Protein AF-A0AAW1IAZ2-F1 (afdb_monomer)

Mean predicted aligned error: 23.76 Å

Solvent-accessible surface area (backbone atoms only — not comparable to full-atom values): 19109 Å² total; per-residue (Å²): 141,80,85,80,77,78,80,77,78,81,79,85,79,78,71,88,50,68,68,62,38,54,52,46,32,65,72,67,74,43,96,70,82,61,86,85,40,66,72,55,48,52,55,50,51,52,50,53,52,50,52,50,50,50,53,49,53,50,54,50,51,52,51,51,51,54,49,52,51,51,50,53,51,35,40,75,73,62,79,38,62,73,90,74,49,62,76,89,48,58,85,36,69,71,43,51,50,49,55,51,50,50,51,55,49,49,55,49,48,53,53,47,54,73,73,46,78,50,85,90,72,56,59,80,82,50,61,79,34,67,70,47,50,49,50,54,52,51,52,49,54,51,50,58,50,55,71,67,56,77,74,74,81,76,81,75,61,80,80,81,63,82,63,89,68,77,78,74,95,76,77,79,75,77,69,100,78,77,80,68,81,62,93,86,61,77,92,64,78,62,70,70,65,76,74,51,75,51,74,68,58,35,38,73,70,64,79,43,74,52,73,72,56,47,58,66,67,54,82,71,58,68,71,62,54,53,50,73,67,51,89,48,72,68,60,34,52,54,51,50,50,51,60,50,50,58,52,53,61,53,51,56,58,49,54,58,53,52,54,58,55,52,63,63,65,75,73,69,87,91,81,85,87,89,87,90,84,88,86,86,89,82,85,85,86,83,85,84,79,88,82,85,89,130

Radius of gyration: 44.75 Å; Cα contacts (8 Å, |Δi|>4): 58; chains: 1; bounding box: 123×103×111 Å

Foldseek 3Di:
DDPPPPPDDQPFDDDPDPVVQVVLCVLLVHSGQDPVDPVSVVSSVVSVVVVVVVVVVVVVVVVVVVVLVVLVVCVVVVVDPCVPRDPVCCPPPVNVVVVVVVVVVVVVVVVVPVVPPDPVNDDPVCCPPPVNVVVVVVVVVVVVVVVPPPDDPPPDDPVVPPPPDPDDPPPPDDDDPDPDDDPPDDPDDPVVCVVDDDPVNCVVVVVDPDPVRVVVVPPDDVLVVVLVVDPDPVVNVVSVCVVVVVVVVVVVVVVVVVVVVVVVVVPDDDDDDDDDDDDDDDDDDDDDDDDDDD

Sequence (294 aa):
MSHNEIIYGHVNRKFSHPHVRSRLEKLMGSNVVSLTDRGYMQRLQERILEDYAQNMCKRIATRQAEEMERVKNLVLIGKIPLEHAPPEMANHPVMLIEMYCNKLIDERRAKVYKYCIVLEHAPPEMANHPVMLIEMYCNKLIDERRAKIKLQKIHIPNYLYWDDTPDPPSGLCIEKGHAFRKNDQSLCTSPERLLIPTEEEEIENRYMFSSEEFENMKYEDPLIKDLKECETVEEMYALADEIIGVLKTITERKEEFTEMQLLESLNQPRESCPPEVPPEPSGRRMSVRPIPTL

Secondary structure (DSSP, 8-state):
------------PPPSSHHHHHHHHHHHSSS---TT-HHHHHHHHHHHHHHHHHHHHHHHHHHHHHHHHHHHHHHHHTSS-GGG--GGGTTSHHHHHHHHHHHHHHHHHHHHHHHS--GGGS-GGGGGSHHHHHHHHHHHHHHHHHHH---------GGGG----PPPSS-----TT--PPPTTS-SS--HHHHS---HHHHHHTTSS--HHHHHHHS---HHHHHHHH--SHHHHHHHHHHHHHHHHHHHHHHHHHHHHHHHHHTS-----PPPPPPPPPP--PPPPPPPPP-

Structure (mmCIF, N/CA/C/O backbone):
data_AF-A0AAW1IAZ2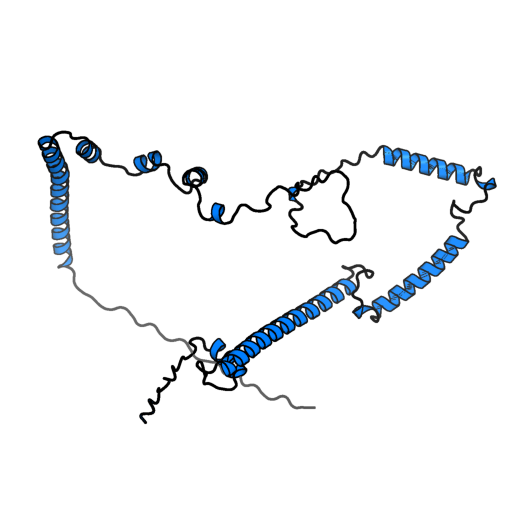-F1
#
_entry.id   AF-A0AAW1IAZ2-F1
#
loop_
_atom_site.group_PDB
_atom_site.id
_atom_site.type_symbol
_atom_site.label_atom_id
_atom_site.label_alt_id
_atom_site.label_comp_id
_atom_site.label_asym_id
_atom_site.label_entity_id
_atom_site.label_seq_id
_atom_site.pdbx_PDB_ins_code
_atom_site.Cartn_x
_atom_site.Cartn_y
_atom_site.Cartn_z
_atom_site.occupancy
_atom_site.B_iso_or_equiv
_atom_site.auth_seq_id
_atom_site.auth_comp_id
_atom_site.auth_asym_id
_atom_site.auth_atom_id
_atom_site.pdbx_PDB_model_num
ATOM 1 N N . MET A 1 1 ? -14.353 -2.527 70.597 1.00 36.06 1 MET A N 1
ATOM 2 C CA . MET A 1 1 ? -14.135 -3.285 69.349 1.00 36.06 1 MET A CA 1
ATOM 3 C C . MET A 1 1 ? -15.439 -3.273 68.569 1.00 36.06 1 MET A C 1
ATOM 5 O O . MET A 1 1 ? -16.297 -4.100 68.827 1.00 36.06 1 MET A O 1
ATOM 9 N N . SER A 1 2 ? -15.633 -2.286 67.698 1.00 32.72 2 SER A N 1
ATOM 10 C CA . SER A 1 2 ? -16.760 -2.254 66.760 1.00 32.72 2 SER A CA 1
ATOM 11 C C . SER A 1 2 ? -16.167 -2.195 65.360 1.00 32.72 2 SER A C 1
ATOM 13 O O . SER A 1 2 ? -15.728 -1.140 64.902 1.00 32.72 2 SER A O 1
ATOM 15 N N . HIS A 1 3 ? -16.058 -3.358 64.722 1.00 34.84 3 HIS A N 1
ATOM 16 C CA . HIS A 1 3 ? -15.712 -3.431 63.313 1.00 34.84 3 HIS A CA 1
ATOM 17 C C . HIS A 1 3 ? -16.916 -2.932 62.516 1.00 34.84 3 HIS A C 1
ATOM 19 O O . HIS A 1 3 ? -17.922 -3.621 62.396 1.00 34.84 3 HIS A O 1
ATOM 25 N N . ASN A 1 4 ? -16.814 -1.698 62.022 1.00 37.94 4 ASN A N 1
ATOM 26 C CA . ASN A 1 4 ? -17.689 -1.193 60.974 1.00 37.94 4 ASN A CA 1
ATOM 27 C C . ASN A 1 4 ? -17.329 -1.931 59.683 1.00 37.94 4 ASN A C 1
ATOM 29 O O . ASN A 1 4 ? -16.362 -1.581 59.006 1.00 37.94 4 ASN A O 1
ATOM 33 N N . GLU A 1 5 ? -18.093 -2.970 59.360 1.00 39.50 5 GLU A N 1
ATOM 34 C CA . GLU A 1 5 ? -18.099 -3.562 58.028 1.00 39.50 5 GLU A CA 1
ATOM 35 C C . GLU A 1 5 ? -18.719 -2.554 57.056 1.00 39.50 5 GLU A C 1
ATOM 37 O O . GLU A 1 5 ? -19.931 -2.348 57.003 1.00 39.50 5 GLU A O 1
ATOM 42 N N . ILE A 1 6 ? -17.858 -1.879 56.297 1.00 42.25 6 ILE A N 1
ATOM 43 C CA . ILE A 1 6 ? -18.270 -1.070 55.154 1.00 42.25 6 ILE A CA 1
ATOM 44 C C . ILE A 1 6 ? -18.709 -2.052 54.066 1.00 42.25 6 ILE A C 1
ATOM 46 O O . ILE A 1 6 ? -17.885 -2.666 53.387 1.00 42.25 6 ILE A O 1
ATOM 50 N N . ILE A 1 7 ? -20.022 -2.218 53.914 1.00 46.25 7 ILE A N 1
ATOM 51 C CA . ILE A 1 7 ? -20.623 -2.960 52.805 1.00 46.25 7 ILE A CA 1
ATOM 52 C C . ILE A 1 7 ? -20.370 -2.157 51.523 1.00 46.25 7 ILE A C 1
ATOM 54 O O . ILE A 1 7 ? -21.092 -1.214 51.198 1.00 46.25 7 ILE A O 1
ATOM 58 N N . TYR A 1 8 ? -19.312 -2.510 50.793 1.00 47.12 8 TYR A N 1
ATOM 59 C CA . TYR A 1 8 ? -19.040 -1.958 49.469 1.00 47.12 8 TYR A CA 1
ATOM 60 C C . TYR A 1 8 ? -20.093 -2.469 48.480 1.00 47.12 8 TYR A C 1
ATOM 62 O O . TYR A 1 8 ? -20.053 -3.614 48.024 1.00 47.12 8 TYR A O 1
ATOM 70 N N . GLY A 1 9 ? -21.052 -1.602 48.154 1.00 46.25 9 GLY A N 1
ATOM 71 C CA . GLY A 1 9 ? -22.082 -1.860 47.155 1.00 46.25 9 GLY A CA 1
ATOM 72 C C . GLY A 1 9 ? -21.477 -2.205 45.793 1.00 46.25 9 GLY A C 1
ATOM 73 O O . GLY A 1 9 ? -20.794 -1.392 45.170 1.00 46.25 9 GLY A O 1
ATOM 74 N N . HIS A 1 10 ? -21.756 -3.413 45.306 1.00 51.06 10 HIS A N 1
ATOM 75 C CA . HIS A 1 10 ? -21.499 -3.801 43.922 1.00 51.06 10 HIS A CA 1
ATOM 76 C C . HIS A 1 10 ? -22.492 -3.073 43.004 1.00 51.06 10 HIS A C 1
ATOM 78 O O . HIS A 1 10 ? -23.642 -3.488 42.853 1.00 51.06 10 HIS A O 1
ATOM 84 N N . VAL A 1 11 ? -22.065 -1.974 42.379 1.00 55.50 11 VAL A N 1
ATOM 85 C CA . VAL A 1 11 ? -22.871 -1.283 41.361 1.00 55.50 11 VAL A CA 1
ATOM 86 C C . VAL A 1 11 ? -22.830 -2.099 40.069 1.00 55.50 11 VAL A C 1
ATOM 88 O O . VAL A 1 11 ? -21.852 -2.073 39.323 1.00 55.50 11 VAL A O 1
ATOM 91 N N . ASN A 1 12 ? -23.905 -2.838 39.804 1.00 51.12 12 ASN A N 1
ATOM 92 C CA . ASN A 1 12 ? -24.054 -3.691 38.628 1.00 51.12 12 ASN A CA 1
ATOM 93 C C . ASN A 1 12 ? -24.347 -2.836 37.376 1.00 51.12 12 ASN A C 1
ATOM 95 O O . ASN A 1 12 ? -25.503 -2.594 37.028 1.00 51.12 12 ASN A O 1
ATOM 99 N N . ARG A 1 13 ? -23.302 -2.314 36.719 1.00 60.44 13 ARG A N 1
ATOM 100 C CA . ARG A 1 13 ? -23.436 -1.561 35.459 1.00 60.44 13 ARG A CA 1
ATOM 101 C C . ARG A 1 13 ? -23.472 -2.528 34.274 1.00 60.44 13 ARG A C 1
ATOM 103 O O . ARG A 1 13 ? -22.504 -3.239 34.022 1.00 60.44 13 ARG A O 1
ATOM 110 N N . LYS A 1 14 ? -24.579 -2.538 33.527 1.00 62.59 14 LYS A N 1
ATOM 111 C CA . LYS A 1 14 ? -24.732 -3.316 32.285 1.00 62.59 14 LYS A CA 1
ATOM 112 C C . LYS A 1 14 ? -24.350 -2.447 31.080 1.00 62.59 14 LYS A C 1
ATOM 114 O O . LYS A 1 14 ? -24.805 -1.311 30.980 1.00 62.59 14 LYS A O 1
ATOM 119 N N . PHE A 1 15 ? -23.541 -2.971 30.158 1.00 65.81 15 PHE A N 1
ATOM 120 C CA . PHE A 1 15 ? -23.241 -2.291 28.891 1.00 65.81 15 PHE A CA 1
ATOM 121 C C . PHE A 1 15 ? -24.483 -2.265 27.988 1.00 65.81 15 PHE A C 1
ATOM 123 O O . PHE A 1 15 ? -25.116 -3.301 27.790 1.00 65.81 15 PHE A O 1
ATOM 130 N N . SER A 1 16 ? -24.811 -1.090 27.439 1.00 75.38 16 SER A N 1
ATOM 131 C CA . SER A 1 16 ? -26.013 -0.876 26.614 1.00 75.38 16 SER A CA 1
ATOM 132 C C . SER A 1 16 ? -25.895 -1.494 25.211 1.00 75.38 16 SER A C 1
ATOM 134 O O . SER A 1 16 ? -26.847 -2.077 24.701 1.00 75.38 16 SER A O 1
ATOM 136 N N . HIS A 1 17 ? -24.707 -1.442 24.594 1.00 80.31 17 HIS A N 1
ATOM 137 C CA . HIS A 1 17 ? -24.513 -1.910 23.219 1.00 80.31 17 HIS A CA 1
ATOM 138 C C . HIS A 1 17 ? -24.089 -3.399 23.164 1.00 80.31 17 HIS A C 1
ATOM 140 O O . HIS A 1 17 ? -23.037 -3.746 23.712 1.00 80.31 17 HIS A O 1
ATOM 146 N N . PRO A 1 18 ? -24.816 -4.282 22.438 1.00 83.31 18 PRO A N 1
ATOM 147 C CA . PRO A 1 18 ? -24.535 -5.727 22.405 1.00 83.31 18 PRO A CA 1
ATOM 148 C C . PRO A 1 18 ? -23.136 -6.106 21.897 1.00 83.31 18 PRO A C 1
ATOM 150 O O . PRO A 1 18 ? -22.488 -6.988 22.454 1.00 83.31 18 PRO A O 1
ATOM 153 N N . HIS A 1 19 ? -22.643 -5.418 20.863 1.00 84.56 19 HIS A N 1
ATOM 154 C CA . HIS A 1 19 ? -21.308 -5.647 20.302 1.00 84.56 19 HIS A CA 1
ATOM 155 C C . HIS A 1 19 ? -20.189 -5.301 21.288 1.00 84.56 19 HIS A C 1
ATOM 157 O O . HIS A 1 19 ? -19.249 -6.074 21.461 1.00 84.56 19 HIS A O 1
ATOM 163 N N . VAL A 1 20 ? -20.321 -4.166 21.977 1.00 83.75 20 VAL A N 1
ATOM 164 C CA . VAL A 1 20 ? -19.363 -3.733 23.004 1.00 83.75 20 VAL A CA 1
ATOM 165 C C . VAL A 1 20 ? -19.369 -4.713 24.171 1.00 83.75 20 VAL A C 1
ATOM 167 O O . VAL A 1 20 ? -18.310 -5.116 24.644 1.00 83.75 20 VAL A O 1
ATOM 170 N N . ARG A 1 21 ? -20.559 -5.161 24.583 1.00 85.19 21 ARG A N 1
ATOM 171 C CA . ARG A 1 21 ? -20.722 -6.160 25.635 1.00 85.19 21 ARG A CA 1
ATOM 172 C C . ARG A 1 21 ? -20.036 -7.481 25.281 1.00 85.19 21 ARG A C 1
ATOM 174 O O . ARG A 1 21 ? -19.211 -7.936 26.057 1.00 85.19 21 ARG A O 1
ATOM 181 N N . SER A 1 22 ? -20.313 -8.051 24.108 1.00 86.06 22 SER A N 1
ATOM 182 C CA . SER A 1 22 ? -19.697 -9.312 23.670 1.00 86.06 22 SER A CA 1
ATOM 183 C C . SER A 1 22 ? -18.172 -9.200 23.538 1.00 86.06 22 SER A C 1
ATOM 185 O O . SER A 1 22 ? -17.444 -10.103 23.955 1.00 86.06 22 SER A O 1
ATOM 187 N N . ARG A 1 23 ? -17.667 -8.069 23.019 1.00 86.31 23 ARG A N 1
ATOM 188 C CA . ARG A 1 23 ? -16.223 -7.795 22.939 1.00 86.31 23 ARG A CA 1
ATOM 189 C C . ARG A 1 23 ? -15.593 -7.755 24.330 1.00 86.31 23 ARG A C 1
ATOM 191 O O . ARG A 1 23 ? -14.573 -8.399 24.551 1.00 86.31 23 ARG A O 1
ATOM 198 N N . LEU A 1 24 ? -16.200 -7.030 25.267 1.00 86.12 24 LEU A N 1
ATOM 199 C CA . LEU A 1 24 ? -15.695 -6.917 26.632 1.00 86.12 24 LEU A CA 1
ATOM 200 C C . LEU A 1 24 ? -15.796 -8.238 27.391 1.00 86.12 24 LEU A C 1
ATOM 202 O O . LEU A 1 24 ? -14.832 -8.607 28.046 1.00 86.12 24 LEU A O 1
ATOM 206 N N . GLU A 1 25 ? -16.897 -8.982 27.273 1.00 87.81 25 GLU A N 1
ATOM 207 C CA . GLU A 1 25 ? -17.037 -10.320 27.867 1.00 87.81 25 GLU A CA 1
ATOM 208 C C . GLU A 1 25 ? -15.927 -11.257 27.364 1.00 87.81 25 GLU A C 1
ATOM 210 O O . GLU A 1 25 ? -15.314 -11.968 28.159 1.00 87.81 25 GLU A O 1
ATOM 215 N N . LYS A 1 26 ? -15.574 -11.183 26.072 1.00 88.88 26 LYS A N 1
ATOM 216 C CA . LYS A 1 26 ? -14.441 -11.924 25.498 1.00 88.88 26 LYS A CA 1
ATOM 217 C C . LYS A 1 26 ? -13.089 -11.486 26.073 1.00 88.88 26 LYS A C 1
ATOM 219 O O . LYS A 1 26 ? -12.249 -12.338 26.344 1.00 88.88 26 LYS A O 1
ATOM 224 N N . LEU A 1 27 ? -12.869 -10.182 26.252 1.00 86.69 27 LEU A N 1
ATOM 225 C CA . LEU A 1 27 ? -11.616 -9.645 26.800 1.00 86.69 27 LEU A CA 1
ATOM 226 C C . LEU A 1 27 ? -11.465 -9.923 28.296 1.00 86.69 27 LEU A C 1
ATOM 228 O O . LEU A 1 27 ? -10.358 -10.181 28.760 1.00 86.69 27 LEU A O 1
ATOM 232 N N . MET A 1 28 ? -12.567 -9.882 29.044 1.00 85.25 28 MET A N 1
ATOM 233 C CA . MET A 1 28 ? -12.612 -10.078 30.493 1.00 85.25 28 MET A CA 1
ATOM 234 C C . MET A 1 28 ? -12.624 -11.559 30.876 1.00 85.25 28 MET A C 1
ATOM 236 O O . MET A 1 28 ? -12.019 -11.906 31.890 1.00 85.25 28 MET A O 1
ATOM 240 N N . GLY A 1 29 ? -13.270 -12.411 30.071 1.00 83.31 29 GLY A N 1
ATOM 241 C CA . GLY A 1 29 ? -13.528 -13.826 30.363 1.00 83.31 29 GLY A CA 1
ATOM 242 C C . GLY A 1 29 ? -14.704 -14.056 31.321 1.00 83.31 29 GLY A C 1
ATOM 243 O O . GLY A 1 29 ? -14.990 -15.193 31.687 1.00 83.31 29 GLY A O 1
ATOM 244 N N . SER A 1 30 ? -15.382 -12.987 31.743 1.00 82.81 30 SER A N 1
ATOM 245 C CA . SER A 1 30 ? -16.499 -13.005 32.686 1.00 82.81 30 SER A CA 1
ATOM 246 C C . SER A 1 30 ? -17.554 -11.965 32.304 1.00 82.81 30 SER A C 1
ATOM 248 O O . SER A 1 30 ? -17.262 -10.959 31.659 1.00 82.81 30 SER A O 1
ATOM 250 N N . ASN A 1 31 ? -18.785 -12.180 32.774 1.00 82.12 31 ASN A N 1
ATOM 251 C CA . ASN A 1 31 ? -19.906 -11.248 32.586 1.00 82.12 31 ASN A CA 1
ATOM 252 C C . ASN A 1 31 ? -20.017 -10.211 33.722 1.00 82.12 31 ASN A C 1
ATOM 254 O O . ASN A 1 31 ? -20.993 -9.465 33.787 1.00 82.12 31 ASN A O 1
ATOM 258 N N . VAL A 1 32 ? -19.048 -10.194 34.645 1.00 78.19 32 VAL A N 1
ATOM 259 C CA . VAL A 1 32 ? -19.028 -9.348 35.847 1.00 78.19 32 VAL A CA 1
ATOM 260 C C . VAL A 1 32 ? -17.714 -8.576 35.894 1.00 78.19 32 VAL A C 1
ATOM 262 O O . VAL A 1 32 ? -16.648 -9.162 35.693 1.00 78.19 32 VAL A O 1
ATOM 265 N N . VAL A 1 33 ? -17.812 -7.273 36.167 1.00 79.50 33 VAL A N 1
ATOM 266 C CA . VAL A 1 33 ? -16.695 -6.318 36.187 1.00 79.50 33 VAL A CA 1
ATOM 267 C C . VAL A 1 33 ? -16.484 -5.805 37.609 1.00 79.50 33 VAL A C 1
ATOM 269 O O . VAL A 1 33 ? -17.382 -5.188 38.184 1.00 79.50 33 VAL A O 1
ATOM 272 N N . SER A 1 34 ? -15.290 -6.015 38.161 1.00 81.31 34 SER A N 1
ATOM 273 C CA . SER A 1 34 ? -14.917 -5.528 39.494 1.00 81.31 34 SER A CA 1
ATOM 274 C C . SER A 1 34 ? -14.362 -4.105 39.414 1.00 81.31 34 SER A C 1
ATOM 276 O O . SER A 1 34 ? -13.153 -3.901 39.377 1.00 81.31 34 SER A O 1
ATOM 278 N N . LEU A 1 35 ? -15.246 -3.103 39.385 1.00 81.56 35 LEU A N 1
ATOM 279 C CA . LEU A 1 35 ? -14.862 -1.685 39.255 1.00 81.56 35 LEU A CA 1
ATOM 280 C C . LEU A 1 35 ? -14.061 -1.141 40.451 1.00 81.56 35 LEU A C 1
ATOM 282 O O . LEU A 1 35 ? -13.354 -0.147 40.317 1.00 81.56 35 LEU A O 1
ATOM 286 N N . THR A 1 36 ? -14.193 -1.767 41.619 1.00 84.62 36 THR A N 1
ATOM 287 C CA . THR A 1 36 ? -13.528 -1.354 42.862 1.00 84.62 36 THR A CA 1
ATOM 288 C C . THR A 1 36 ? -12.106 -1.898 42.992 1.00 84.62 36 THR A C 1
ATOM 290 O O . THR A 1 36 ? -11.316 -1.350 43.758 1.00 84.62 36 THR A O 1
ATOM 293 N N . ASP A 1 37 ? -11.755 -2.947 42.243 1.00 88.38 37 ASP A N 1
ATOM 294 C CA . ASP A 1 37 ? -10.411 -3.518 42.253 1.00 88.38 37 ASP A CA 1
ATOM 295 C C . ASP A 1 37 ? -9.525 -2.812 41.217 1.00 88.38 37 ASP A C 1
ATOM 297 O O . ASP A 1 37 ? -9.638 -3.015 40.004 1.00 88.38 37 ASP A O 1
ATOM 301 N N . ARG A 1 38 ? -8.589 -1.998 41.713 1.00 89.50 38 ARG A N 1
ATOM 302 C CA . ARG A 1 38 ? -7.606 -1.285 40.888 1.00 89.50 38 ARG A CA 1
ATOM 303 C C . ARG A 1 38 ? -6.765 -2.238 40.033 1.00 89.50 38 ARG A C 1
ATOM 305 O O . ARG A 1 38 ? -6.496 -1.922 38.875 1.00 89.50 38 ARG A O 1
ATOM 312 N N . GLY A 1 39 ? -6.358 -3.386 40.575 1.00 91.31 39 GLY A N 1
ATOM 313 C CA . GLY A 1 39 ? -5.509 -4.346 39.869 1.00 91.31 39 GLY A CA 1
ATOM 314 C C . GLY A 1 39 ? -6.261 -5.093 38.767 1.00 91.31 39 GLY A C 1
ATOM 315 O O . GLY A 1 39 ? -5.683 -5.430 37.733 1.00 91.31 39 GLY A O 1
ATOM 316 N N . TYR A 1 40 ? -7.557 -5.340 38.956 1.00 89.50 40 TYR A N 1
ATOM 317 C CA . TYR A 1 40 ? -8.430 -5.839 37.894 1.00 89.50 40 TYR A CA 1
ATOM 318 C C . TYR A 1 40 ? -8.613 -4.794 36.785 1.00 89.50 40 TYR A C 1
ATOM 320 O O . TYR A 1 40 ? -8.428 -5.113 35.610 1.00 89.50 40 TYR A O 1
ATOM 328 N N . MET A 1 41 ? -8.915 -3.543 37.148 1.00 90.06 41 MET A N 1
ATOM 329 C CA . MET A 1 41 ? -9.164 -2.472 36.178 1.00 90.06 41 MET A CA 1
ATOM 330 C C . MET A 1 41 ? -7.936 -2.149 35.318 1.00 90.06 41 MET A C 1
ATOM 332 O O . MET A 1 41 ? -8.082 -1.981 34.110 1.00 90.06 41 MET A O 1
ATOM 336 N N . GLN A 1 42 ? -6.730 -2.142 35.898 1.00 91.62 42 GLN A N 1
ATOM 337 C CA . GLN A 1 42 ? -5.483 -1.946 35.145 1.00 91.62 42 GLN A CA 1
ATOM 338 C C . GLN A 1 42 ? -5.238 -3.072 34.129 1.00 91.62 42 GLN A C 1
ATOM 340 O O . GLN A 1 42 ? -5.031 -2.803 32.950 1.00 91.62 42 GLN A O 1
ATOM 345 N N . ARG A 1 43 ? -5.371 -4.339 34.542 1.00 91.44 43 ARG A N 1
ATOM 346 C CA . ARG A 1 43 ? -5.219 -5.493 33.635 1.00 91.44 43 ARG A CA 1
ATOM 347 C C . ARG A 1 43 ? -6.289 -5.540 32.545 1.00 91.44 43 ARG A C 1
ATOM 349 O O . ARG A 1 43 ? -6.050 -6.028 31.442 1.00 91.44 43 ARG A O 1
ATOM 356 N N . LEU A 1 44 ? -7.507 -5.094 32.847 1.00 91.06 44 LEU A N 1
ATOM 357 C CA . LEU A 1 44 ? -8.562 -4.968 31.845 1.00 91.06 44 LEU A CA 1
ATOM 358 C C . LEU A 1 44 ? -8.230 -3.868 30.831 1.00 91.06 44 LEU A C 1
ATOM 360 O O . LEU A 1 44 ? -8.368 -4.092 29.631 1.00 91.06 44 LEU A O 1
ATOM 364 N N . GLN A 1 45 ? -7.754 -2.715 31.297 1.00 90.69 45 GLN A N 1
ATOM 365 C CA . GLN A 1 45 ? -7.308 -1.631 30.428 1.00 90.69 45 GLN A CA 1
ATOM 366 C C . GLN A 1 45 ? -6.183 -2.089 29.490 1.00 90.69 45 GLN A C 1
ATOM 368 O O . GLN A 1 45 ? -6.278 -1.863 28.285 1.00 90.69 45 GLN A O 1
ATOM 373 N N . GLU A 1 46 ? -5.170 -2.782 30.014 1.00 94.12 46 GLU A N 1
ATOM 374 C CA . GLU A 1 46 ? -4.076 -3.348 29.214 1.00 94.12 46 GLU A CA 1
ATOM 375 C C . GLU A 1 46 ? -4.600 -4.294 28.127 1.00 94.12 46 GLU A C 1
ATOM 377 O O . GLU A 1 46 ? -4.277 -4.112 26.956 1.00 94.12 46 GLU A O 1
ATOM 382 N N . ARG A 1 47 ? -5.495 -5.230 28.472 1.00 93.94 47 ARG A N 1
ATOM 383 C CA . ARG A 1 47 ? -6.102 -6.155 27.497 1.00 93.94 47 ARG A CA 1
ATOM 384 C C . ARG A 1 47 ? -6.904 -5.445 26.406 1.00 93.94 47 ARG A C 1
ATOM 386 O O . ARG A 1 47 ? -6.868 -5.870 25.255 1.00 93.94 47 ARG A O 1
ATOM 393 N N . ILE A 1 48 ? -7.642 -4.386 26.746 1.00 92.81 48 ILE A N 1
ATOM 394 C CA . ILE A 1 48 ? -8.405 -3.595 25.765 1.00 92.81 48 ILE A CA 1
ATOM 395 C C . ILE A 1 48 ? -7.455 -2.888 24.791 1.00 92.81 48 ILE A C 1
ATOM 397 O O . ILE A 1 48 ? -7.694 -2.902 23.583 1.00 92.81 48 ILE A O 1
ATOM 401 N N . LEU A 1 49 ? -6.378 -2.287 25.305 1.00 94.19 49 LEU A N 1
ATOM 402 C CA . LEU A 1 49 ? -5.371 -1.622 24.478 1.00 94.19 49 LEU A CA 1
ATOM 403 C C . LEU A 1 49 ? -4.629 -2.617 23.584 1.00 94.19 49 LEU A C 1
ATOM 405 O O . LEU A 1 49 ? -4.432 -2.345 22.401 1.00 94.19 49 LEU A O 1
ATOM 409 N N . GLU A 1 50 ? -4.268 -3.780 24.120 1.00 94.62 50 GLU A N 1
ATOM 410 C CA . GLU A 1 50 ? -3.596 -4.829 23.363 1.00 94.62 50 GLU A CA 1
ATOM 411 C C . GLU A 1 50 ? -4.493 -5.382 22.249 1.00 94.62 50 GLU A C 1
ATOM 413 O O . GLU A 1 50 ? -4.058 -5.471 21.104 1.00 94.62 50 GLU A O 1
ATOM 418 N N . ASP A 1 51 ? -5.766 -5.676 22.528 1.00 93.88 51 ASP A N 1
ATOM 419 C CA . ASP A 1 51 ? -6.721 -6.121 21.507 1.00 93.88 51 ASP A CA 1
ATOM 420 C C . ASP A 1 51 ? -6.913 -5.066 20.409 1.00 93.88 51 ASP A C 1
ATOM 422 O O . ASP A 1 51 ? -6.941 -5.397 19.220 1.00 93.88 51 ASP A O 1
ATOM 426 N N . TYR A 1 52 ? -6.986 -3.784 20.779 1.00 93.31 52 TYR A N 1
ATOM 427 C CA . TYR A 1 52 ? -7.035 -2.691 19.810 1.00 93.31 52 TYR A CA 1
ATOM 428 C C . TYR A 1 52 ? -5.780 -2.656 18.930 1.00 93.31 52 TYR A C 1
ATOM 430 O O . TYR A 1 52 ? -5.898 -2.630 17.701 1.00 93.31 52 TYR A O 1
ATOM 438 N N . ALA A 1 53 ? -4.592 -2.719 19.536 1.00 95.12 53 ALA A N 1
ATOM 439 C CA . ALA A 1 53 ? -3.322 -2.744 18.819 1.00 95.12 53 ALA A CA 1
ATOM 440 C C . ALA A 1 53 ? -3.231 -3.961 17.888 1.00 95.12 53 ALA A C 1
ATOM 442 O O . ALA A 1 53 ? -2.909 -3.812 16.713 1.00 95.12 53 ALA A O 1
ATOM 443 N N . GLN A 1 54 ? -3.611 -5.151 18.357 1.00 94.75 54 GLN A N 1
ATOM 444 C CA . GLN A 1 54 ? -3.634 -6.370 17.552 1.00 94.75 54 GLN A CA 1
ATOM 445 C C . GLN A 1 54 ? -4.591 -6.254 16.362 1.00 94.75 54 GLN A C 1
ATOM 447 O O . GLN A 1 54 ? -4.236 -6.643 15.250 1.00 94.75 54 GLN A O 1
ATOM 452 N N . ASN A 1 55 ? -5.799 -5.714 16.556 1.00 94.88 55 ASN A N 1
ATOM 453 C CA . ASN A 1 55 ? -6.729 -5.488 15.447 1.00 94.88 55 ASN A CA 1
ATOM 454 C C . ASN A 1 55 ? -6.171 -4.475 14.445 1.00 94.88 55 ASN A C 1
ATOM 456 O O . ASN A 1 55 ? -6.328 -4.662 13.239 1.00 94.88 55 ASN A O 1
ATOM 460 N N . MET A 1 56 ? -5.529 -3.408 14.926 1.00 96.56 56 MET A N 1
ATOM 461 C CA . MET A 1 56 ? -4.912 -2.412 14.059 1.00 96.56 56 MET A CA 1
ATOM 462 C C . MET A 1 56 ? -3.766 -3.029 13.252 1.00 96.56 56 MET A C 1
ATOM 464 O O . MET A 1 56 ? -3.769 -2.919 12.029 1.00 96.56 56 MET A O 1
ATOM 468 N N . CYS A 1 57 ? -2.856 -3.759 13.900 1.00 97.19 57 CYS A N 1
ATOM 469 C CA . CYS A 1 57 ? -1.760 -4.470 13.243 1.00 97.19 57 CYS A CA 1
ATOM 470 C C . CYS A 1 57 ? -2.273 -5.477 12.210 1.00 97.19 57 CYS A C 1
ATOM 472 O O . CYS A 1 57 ? -1.753 -5.518 11.101 1.00 97.19 57 CYS A O 1
ATOM 474 N N . LYS A 1 58 ? -3.337 -6.231 12.521 1.00 97.25 58 LYS A N 1
ATOM 475 C CA . LYS A 1 58 ? -3.984 -7.134 11.555 1.00 97.25 58 LYS A CA 1
ATOM 476 C C . LYS A 1 58 ? -4.486 -6.375 10.330 1.00 97.25 58 LYS A C 1
ATOM 478 O O . LYS A 1 58 ? -4.182 -6.771 9.216 1.00 97.25 58 LYS A O 1
ATOM 483 N N . ARG A 1 59 ? -5.200 -5.260 10.521 1.00 97.56 59 ARG A N 1
ATOM 484 C CA . ARG A 1 59 ? -5.707 -4.434 9.409 1.00 97.56 59 ARG A CA 1
ATOM 485 C C . ARG A 1 59 ? -4.583 -3.835 8.569 1.00 97.56 59 ARG A C 1
ATOM 487 O O . ARG A 1 59 ? -4.709 -3.784 7.351 1.00 97.56 59 ARG A O 1
ATOM 494 N N . ILE A 1 60 ? -3.514 -3.366 9.209 1.00 96.31 60 ILE A N 1
ATOM 495 C CA . ILE A 1 60 ? -2.333 -2.841 8.518 1.00 96.31 60 ILE A CA 1
ATOM 496 C C . ILE A 1 60 ? -1.678 -3.956 7.700 1.00 96.31 60 ILE A C 1
ATOM 498 O O . ILE A 1 60 ? -1.450 -3.756 6.514 1.00 96.31 60 ILE A O 1
ATOM 502 N N . ALA A 1 61 ? -1.464 -5.135 8.287 1.00 96.50 61 ALA A N 1
ATOM 503 C CA . ALA A 1 61 ? -0.868 -6.277 7.601 1.00 96.50 61 ALA A CA 1
ATOM 504 C C . ALA A 1 61 ? -1.713 -6.744 6.406 1.00 96.50 61 ALA A C 1
ATOM 506 O O . ALA A 1 61 ? -1.170 -6.991 5.334 1.00 96.50 61 ALA A O 1
ATOM 507 N N . THR A 1 62 ? -3.041 -6.806 6.555 1.00 96.12 62 THR A N 1
ATOM 508 C CA . THR A 1 62 ? -3.947 -7.131 5.443 1.00 96.12 62 THR A CA 1
ATOM 509 C C . THR A 1 62 ? -3.812 -6.120 4.307 1.00 96.12 62 THR A C 1
ATOM 511 O O . THR A 1 62 ? -3.613 -6.519 3.167 1.00 96.12 62 THR A O 1
ATOM 514 N N . ARG A 1 63 ? -3.828 -4.816 4.611 1.00 95.81 63 ARG A N 1
ATOM 515 C CA . ARG A 1 63 ? -3.658 -3.764 3.594 1.00 95.81 63 ARG A CA 1
ATOM 516 C C . ARG A 1 63 ? -2.287 -3.796 2.932 1.00 95.81 63 ARG A C 1
ATOM 518 O O . ARG A 1 63 ? -2.190 -3.561 1.737 1.00 95.81 63 ARG A O 1
ATOM 525 N N . GLN A 1 64 ? -1.233 -4.071 3.697 1.00 93.56 64 GLN A N 1
ATOM 526 C CA . GLN A 1 64 ? 0.113 -4.233 3.151 1.00 93.56 64 GLN A CA 1
ATOM 527 C C . GLN A 1 64 ? 0.155 -5.408 2.173 1.00 93.56 64 GLN A C 1
ATOM 529 O O . GLN A 1 64 ? 0.666 -5.248 1.074 1.00 93.56 64 GLN A O 1
ATOM 534 N N . ALA A 1 65 ? -0.434 -6.553 2.524 1.00 91.50 65 ALA A N 1
ATOM 535 C CA . ALA A 1 65 ? -0.500 -7.708 1.631 1.00 91.50 65 ALA A CA 1
ATOM 536 C C . ALA A 1 65 ? -1.294 -7.407 0.346 1.00 91.50 65 ALA A C 1
ATOM 538 O O . ALA A 1 65 ? -0.811 -7.688 -0.749 1.00 91.50 65 ALA A O 1
ATOM 539 N N . GLU A 1 66 ? -2.466 -6.776 0.469 1.00 93.81 66 GLU A N 1
ATOM 540 C CA . GLU A 1 66 ? -3.282 -6.345 -0.676 1.00 93.81 66 GLU A CA 1
ATOM 541 C C . GLU A 1 66 ? -2.514 -5.379 -1.592 1.00 93.81 66 GLU A C 1
ATOM 543 O O . GLU A 1 66 ? -2.543 -5.513 -2.816 1.00 93.81 66 GLU A O 1
ATOM 548 N N . GLU A 1 67 ? -1.786 -4.424 -1.011 1.00 92.31 67 GLU A N 1
ATOM 549 C CA . GLU A 1 67 ? -0.990 -3.459 -1.767 1.00 92.31 67 GLU A CA 1
ATOM 550 C C . GLU A 1 67 ? 0.200 -4.125 -2.469 1.00 92.31 67 GLU A C 1
ATOM 552 O O . GLU A 1 67 ? 0.470 -3.832 -3.635 1.00 92.31 67 GLU A O 1
ATOM 557 N N . MET A 1 68 ? 0.864 -5.082 -1.819 1.00 88.31 68 MET A N 1
ATOM 558 C CA . MET A 1 68 ? 1.943 -5.857 -2.438 1.00 88.31 68 MET A CA 1
ATOM 559 C C . MET A 1 68 ? 1.441 -6.700 -3.613 1.00 88.31 68 MET A C 1
ATOM 561 O O . MET A 1 68 ? 2.078 -6.732 -4.670 1.00 88.31 68 MET A O 1
ATOM 565 N N . GLU A 1 69 ? 0.271 -7.333 -3.488 1.00 89.69 69 GLU A N 1
ATOM 566 C CA . GLU A 1 69 ? -0.363 -8.050 -4.599 1.00 89.69 69 GLU A CA 1
ATOM 567 C C . GLU A 1 69 ? -0.747 -7.107 -5.745 1.00 89.69 69 GLU A C 1
ATOM 569 O O . GLU A 1 69 ? -0.511 -7.414 -6.919 1.00 89.69 69 GLU A O 1
ATOM 574 N N . ARG A 1 70 ? -1.283 -5.925 -5.423 1.00 92.81 70 ARG A N 1
ATOM 575 C CA . ARG A 1 70 ? -1.610 -4.890 -6.410 1.00 92.81 70 ARG A CA 1
ATOM 576 C C . ARG A 1 70 ? -0.367 -4.449 -7.185 1.00 92.81 70 ARG A C 1
ATOM 578 O O . ARG A 1 70 ? -0.407 -4.406 -8.416 1.00 92.81 70 ARG A O 1
ATOM 585 N N . VAL A 1 71 ? 0.735 -4.159 -6.492 1.00 88.44 71 VAL A N 1
ATOM 586 C CA . VAL A 1 71 ? 2.013 -3.769 -7.109 1.00 88.44 71 VAL A CA 1
ATOM 587 C C . VAL A 1 71 ? 2.565 -4.902 -7.971 1.00 88.44 71 VAL A C 1
ATOM 589 O O . VAL A 1 71 ? 2.922 -4.661 -9.124 1.00 88.44 71 VAL A O 1
ATOM 592 N N . LYS A 1 72 ? 2.553 -6.146 -7.478 1.00 88.12 72 LYS A N 1
ATOM 593 C CA . LYS A 1 72 ? 2.960 -7.325 -8.256 1.00 88.12 72 LYS A CA 1
ATOM 594 C C . LYS A 1 72 ? 2.197 -7.422 -9.573 1.00 88.12 72 LYS A C 1
ATOM 596 O O . LYS A 1 72 ? 2.803 -7.593 -10.629 1.00 88.12 72 LYS A O 1
ATOM 601 N N . ASN A 1 73 ? 0.879 -7.254 -9.530 1.00 89.75 73 ASN A N 1
ATOM 602 C CA . ASN A 1 73 ? 0.048 -7.285 -10.729 1.00 89.75 73 ASN A CA 1
ATOM 603 C C . ASN A 1 73 ? 0.388 -6.141 -11.693 1.00 89.75 73 ASN A C 1
ATOM 605 O O . ASN A 1 73 ? 0.449 -6.354 -12.901 1.00 89.75 73 ASN A O 1
ATOM 609 N N . LEU A 1 74 ? 0.661 -4.938 -11.186 1.00 89.38 74 LEU A N 1
ATOM 610 C CA . LEU A 1 74 ? 1.043 -3.799 -12.024 1.00 89.38 74 LEU A CA 1
ATOM 611 C C . LEU A 1 74 ? 2.401 -3.973 -12.709 1.00 89.38 74 LEU A C 1
ATOM 613 O O . LEU A 1 74 ? 2.536 -3.568 -13.866 1.00 89.38 74 LEU A O 1
ATOM 617 N N . VAL A 1 75 ? 3.371 -4.587 -12.029 1.00 88.50 75 VAL A N 1
ATOM 618 C CA . VAL A 1 75 ? 4.669 -4.955 -12.618 1.00 88.50 75 VAL A CA 1
ATOM 619 C C . VAL A 1 75 ? 4.465 -5.980 -13.733 1.00 88.50 75 VAL A C 1
ATOM 621 O O . VAL A 1 75 ? 4.983 -5.803 -14.829 1.00 88.50 75 VAL A O 1
ATOM 624 N N . LEU A 1 76 ? 3.645 -7.012 -13.503 1.00 86.00 76 LEU A N 1
ATOM 625 C CA . LEU A 1 76 ? 3.357 -8.035 -14.517 1.00 86.00 76 LEU A CA 1
ATOM 626 C C . LEU A 1 76 ? 2.604 -7.483 -15.735 1.00 86.00 76 LEU A C 1
ATOM 628 O O . LEU A 1 76 ? 2.835 -7.935 -16.853 1.00 86.00 76 LEU A O 1
ATOM 632 N N . ILE A 1 77 ? 1.725 -6.498 -15.533 1.00 88.81 77 ILE A N 1
ATOM 633 C CA . ILE A 1 77 ? 1.025 -5.793 -16.619 1.00 88.81 77 ILE A CA 1
ATOM 634 C C . ILE A 1 77 ? 1.971 -4.817 -17.354 1.00 88.81 77 ILE A C 1
ATOM 636 O O . ILE A 1 77 ? 1.670 -4.398 -18.469 1.00 88.81 77 ILE A O 1
ATOM 640 N N . GLY A 1 78 ? 3.112 -4.452 -16.758 1.00 82.88 78 GLY A N 1
ATOM 641 C CA . GLY A 1 78 ? 4.084 -3.520 -17.336 1.00 82.88 78 GLY A CA 1
ATOM 642 C C . GLY A 1 78 ? 3.737 -2.041 -17.138 1.00 82.88 78 GLY A C 1
ATOM 643 O O . GLY A 1 78 ? 4.258 -1.187 -17.849 1.00 82.88 78 GLY A O 1
ATOM 644 N N . LYS A 1 79 ? 2.848 -1.715 -16.188 1.00 86.31 79 LYS A N 1
ATOM 645 C CA . LYS A 1 79 ? 2.547 -0.317 -15.816 1.00 86.31 79 LYS A CA 1
ATOM 646 C C . LYS A 1 79 ? 3.604 0.283 -14.890 1.00 86.31 79 LYS A C 1
ATOM 648 O O . LYS A 1 79 ? 3.754 1.499 -14.857 1.00 86.31 79 LYS A O 1
ATOM 653 N N . ILE A 1 80 ? 4.296 -0.564 -14.131 1.00 84.75 80 ILE A N 1
ATOM 654 C CA . ILE A 1 80 ? 5.426 -0.186 -13.281 1.00 84.75 80 ILE A CA 1
ATOM 655 C C . ILE A 1 80 ? 6.690 -0.775 -13.919 1.00 84.75 80 ILE A C 1
ATOM 657 O O . ILE A 1 80 ? 6.681 -1.963 -14.252 1.00 84.75 80 ILE A O 1
ATOM 661 N N . PRO A 1 81 ? 7.755 0.024 -14.116 1.00 82.31 81 PRO A N 1
ATOM 662 C CA . PRO A 1 81 ? 9.021 -0.485 -14.626 1.00 82.31 81 PRO A CA 1
ATOM 663 C C . PRO A 1 81 ? 9.631 -1.479 -13.637 1.00 82.31 81 PRO A C 1
ATOM 665 O O . PRO A 1 81 ? 9.504 -1.331 -12.421 1.00 82.31 81 PRO A O 1
ATOM 668 N N . LEU A 1 82 ? 10.330 -2.481 -14.159 1.00 78.62 82 LEU A N 1
ATOM 669 C CA . LEU A 1 82 ? 10.806 -3.610 -13.361 1.00 78.62 82 LEU A CA 1
ATOM 670 C C . LEU A 1 82 ? 11.927 -3.221 -12.375 1.00 78.62 82 LEU A C 1
ATOM 672 O O . LEU A 1 82 ? 12.104 -3.881 -11.358 1.00 78.62 82 LEU A O 1
ATOM 676 N N . GLU A 1 83 ? 12.588 -2.077 -12.583 1.00 79.44 83 GLU A N 1
ATOM 677 C CA . GLU A 1 83 ? 13.507 -1.456 -11.610 1.00 79.44 83 GLU A CA 1
ATOM 678 C C . GLU A 1 83 ? 12.829 -1.112 -10.274 1.00 79.44 83 GLU A C 1
ATOM 680 O O . GLU A 1 83 ? 13.470 -1.110 -9.228 1.00 79.44 83 GLU A O 1
ATOM 685 N N . HIS A 1 84 ? 11.525 -0.828 -10.314 1.00 81.00 84 HIS A N 1
ATOM 686 C CA . HIS A 1 84 ? 10.711 -0.496 -9.146 1.00 81.00 84 HIS A CA 1
ATOM 687 C C . HIS A 1 84 ? 9.903 -1.710 -8.662 1.00 81.00 84 HIS A C 1
ATOM 689 O O . HIS A 1 84 ? 8.942 -1.561 -7.903 1.00 81.00 84 HIS A O 1
ATOM 695 N N . ALA A 1 85 ? 10.251 -2.917 -9.122 1.00 80.94 85 ALA A N 1
ATOM 696 C CA . ALA A 1 85 ? 9.598 -4.132 -8.674 1.00 80.94 85 ALA A CA 1
ATOM 697 C C . ALA A 1 85 ? 9.931 -4.413 -7.197 1.00 80.94 85 ALA A C 1
ATOM 699 O O . ALA A 1 85 ? 11.067 -4.216 -6.757 1.00 80.94 85 ALA A O 1
ATOM 700 N N . PRO A 1 86 ? 8.958 -4.904 -6.414 1.00 82.94 86 PRO A N 1
ATOM 701 C CA . PRO A 1 86 ? 9.193 -5.240 -5.020 1.00 82.94 86 PRO A CA 1
ATOM 702 C C . PRO A 1 86 ? 10.224 -6.378 -4.892 1.00 82.94 86 PRO A C 1
ATOM 704 O O . PRO A 1 86 ? 10.222 -7.306 -5.707 1.00 82.94 86 PRO A O 1
ATOM 707 N N . PRO A 1 87 ? 11.073 -6.371 -3.845 1.00 82.69 87 PRO A N 1
ATOM 708 C CA . PRO A 1 87 ? 12.166 -7.339 -3.686 1.00 82.69 87 PRO A CA 1
ATOM 709 C C . PRO A 1 87 ? 11.672 -8.787 -3.558 1.00 82.69 8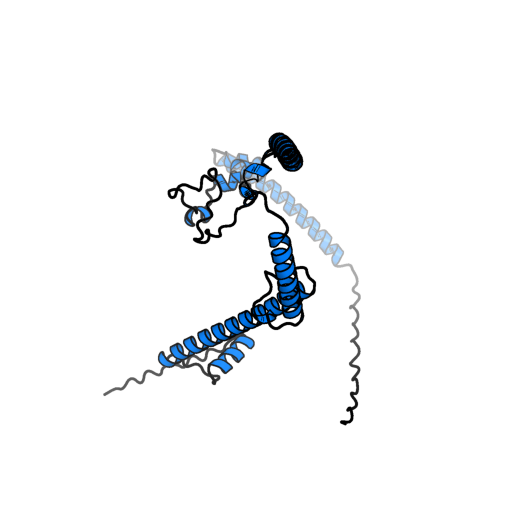7 PRO A C 1
ATOM 711 O O . PRO A 1 87 ? 12.352 -9.728 -3.959 1.00 82.69 87 PRO A O 1
ATOM 714 N N . GLU A 1 88 ? 10.450 -8.978 -3.065 1.00 84.56 88 GLU A N 1
ATOM 715 C CA . GLU A 1 88 ? 9.781 -10.279 -2.959 1.00 84.56 88 GLU A CA 1
ATOM 716 C C . GLU A 1 88 ? 9.540 -10.943 -4.328 1.00 84.56 88 GLU A C 1
ATOM 718 O O . GLU A 1 88 ? 9.400 -12.164 -4.414 1.00 84.56 88 GLU A O 1
ATOM 723 N N . MET A 1 89 ? 9.538 -10.166 -5.418 1.00 82.94 89 MET A N 1
ATOM 724 C CA . MET A 1 89 ? 9.416 -10.667 -6.789 1.00 82.94 89 MET A CA 1
ATOM 725 C C . MET A 1 89 ? 10.750 -11.047 -7.441 1.00 82.94 89 MET A C 1
ATOM 727 O O . MET A 1 89 ? 10.734 -11.506 -8.582 1.00 82.94 89 MET A O 1
ATOM 731 N N . ALA A 1 90 ? 11.892 -10.915 -6.760 1.00 83.06 90 ALA A N 1
ATOM 732 C CA . ALA A 1 90 ? 13.207 -11.183 -7.356 1.00 83.06 90 ALA A CA 1
ATOM 733 C C . ALA A 1 90 ? 13.328 -12.597 -7.962 1.00 83.06 90 ALA A C 1
ATOM 735 O O . ALA A 1 90 ? 13.927 -12.779 -9.019 1.00 83.06 90 ALA A O 1
ATOM 736 N N . ASN A 1 91 ? 12.696 -13.595 -7.335 1.00 85.25 91 ASN A N 1
ATOM 737 C CA . ASN A 1 91 ? 12.709 -14.988 -7.799 1.00 85.25 91 ASN A CA 1
ATOM 738 C C . ASN A 1 91 ? 11.617 -15.303 -8.837 1.00 85.25 91 ASN A C 1
ATOM 740 O O . ASN A 1 91 ? 11.468 -16.452 -9.254 1.00 85.25 91 ASN A O 1
ATOM 744 N N . HIS A 1 92 ? 10.811 -14.316 -9.237 1.00 87.88 92 HIS A N 1
ATOM 745 C CA . HIS A 1 92 ? 9.764 -14.509 -10.231 1.00 87.88 92 HIS A CA 1
ATOM 746 C C . HIS A 1 92 ? 10.395 -14.782 -11.609 1.00 87.88 92 HIS A C 1
ATOM 748 O O . HIS A 1 92 ? 11.355 -14.102 -11.974 1.00 87.88 92 HIS A O 1
ATOM 754 N N . PRO A 1 93 ? 9.862 -15.710 -12.430 1.00 88.00 93 PRO A N 1
ATOM 755 C CA . PRO A 1 93 ? 10.449 -16.041 -13.733 1.00 88.00 93 PRO A CA 1
ATOM 756 C C . PRO A 1 93 ? 10.615 -14.818 -14.642 1.00 88.00 93 PRO A C 1
ATOM 758 O O . PRO A 1 93 ? 11.619 -14.707 -15.333 1.00 88.00 93 PRO A O 1
ATOM 761 N N . VAL A 1 94 ? 9.677 -13.866 -14.588 1.00 87.06 94 VAL A N 1
ATOM 762 C CA . VAL A 1 94 ? 9.776 -12.598 -15.336 1.00 87.06 94 VAL A CA 1
ATOM 763 C C . VAL A 1 94 ? 11.030 -11.802 -14.939 1.00 87.06 94 VAL A C 1
ATOM 765 O O . VAL A 1 94 ? 11.700 -11.288 -15.828 1.00 87.06 94 VAL A O 1
ATOM 768 N N . MET A 1 95 ? 11.407 -11.776 -13.651 1.00 88.06 95 MET A N 1
ATOM 769 C CA . MET A 1 95 ? 12.637 -11.099 -13.197 1.00 88.06 95 MET A CA 1
ATOM 770 C C . MET A 1 95 ? 13.877 -11.843 -13.640 1.00 88.06 95 MET A C 1
ATOM 772 O O . MET A 1 95 ? 14.819 -11.236 -14.136 1.00 88.06 95 MET A O 1
ATOM 776 N N . LEU A 1 96 ? 13.880 -13.166 -13.494 1.00 88.94 96 LEU A N 1
ATOM 777 C CA . LEU A 1 96 ? 15.032 -13.979 -13.872 1.00 88.94 96 LEU A CA 1
ATOM 778 C C . LEU A 1 96 ? 15.334 -13.863 -15.370 1.00 88.94 96 LEU A C 1
ATOM 780 O O . LEU A 1 96 ? 16.498 -13.756 -15.757 1.00 88.94 96 LEU A O 1
ATOM 784 N N . ILE A 1 97 ? 14.288 -13.849 -16.201 1.00 89.88 97 ILE A N 1
ATOM 785 C CA . ILE A 1 97 ? 14.405 -13.665 -17.649 1.00 89.88 97 ILE A CA 1
ATOM 786 C C . ILE A 1 97 ? 14.960 -12.277 -17.961 1.00 89.88 97 ILE A C 1
ATOM 788 O O . ILE A 1 97 ? 15.930 -12.175 -18.706 1.00 89.88 97 ILE A O 1
ATOM 792 N N . GLU A 1 98 ? 14.400 -11.222 -17.371 1.00 86.31 98 GLU A N 1
ATOM 793 C CA . GLU A 1 98 ? 14.883 -9.860 -17.592 1.00 86.31 98 GLU A CA 1
ATOM 794 C C . GLU A 1 98 ? 16.342 -9.694 -17.156 1.00 86.31 98 GLU A C 1
ATOM 796 O O . GLU A 1 98 ? 17.164 -9.212 -17.932 1.00 86.31 98 GLU A O 1
ATOM 801 N N . MET A 1 99 ? 16.701 -10.164 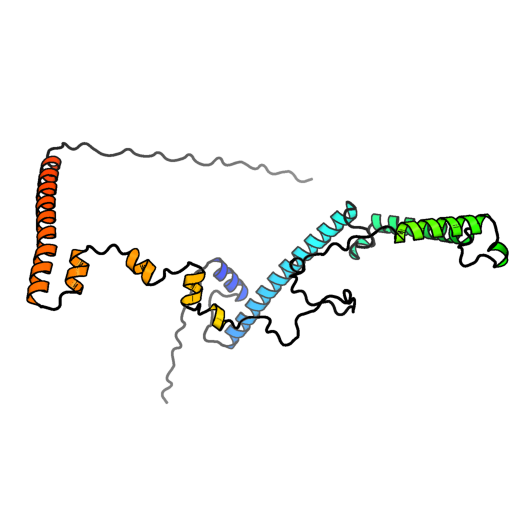-15.959 1.00 88.12 99 MET A N 1
ATOM 802 C CA . MET A 1 99 ? 18.081 -10.137 -15.474 1.00 88.12 99 MET A CA 1
ATOM 803 C C . MET A 1 99 ? 19.030 -10.865 -16.428 1.00 88.12 99 MET A C 1
ATOM 805 O O . MET A 1 99 ? 20.144 -10.400 -16.669 1.00 88.12 99 MET A O 1
ATOM 809 N N . TYR A 1 100 ? 18.617 -12.013 -16.969 1.00 92.69 100 TYR A N 1
ATOM 810 C CA . TYR A 1 100 ? 19.413 -12.758 -17.939 1.00 92.69 100 TYR A CA 1
ATOM 811 C C . TYR A 1 100 ? 19.560 -11.999 -19.266 1.00 92.69 100 TYR A C 1
ATOM 813 O O . TYR A 1 100 ? 20.665 -11.897 -19.804 1.00 92.69 100 TYR A O 1
ATOM 821 N N . CYS A 1 101 ? 18.475 -11.413 -19.772 1.00 90.44 101 CYS A N 1
ATOM 822 C CA . CYS A 1 101 ? 18.493 -10.589 -20.975 1.00 90.44 101 CYS A CA 1
ATOM 823 C C . CYS A 1 101 ? 19.384 -9.352 -20.805 1.00 90.44 101 CYS A C 1
ATOM 825 O O . CYS A 1 101 ? 20.211 -9.090 -21.676 1.00 90.44 101 CYS A O 1
ATOM 827 N N . ASN A 1 102 ? 19.274 -8.642 -19.682 1.00 89.38 102 ASN A N 1
ATOM 828 C CA . ASN A 1 102 ? 20.088 -7.466 -19.379 1.00 89.38 102 ASN A CA 1
ATOM 829 C C . ASN A 1 102 ? 21.575 -7.825 -19.323 1.00 89.38 102 ASN A C 1
ATOM 831 O O . ASN A 1 102 ? 22.372 -7.169 -19.983 1.00 89.38 102 ASN A O 1
ATOM 835 N N . LYS A 1 103 ? 21.941 -8.948 -18.689 1.00 92.81 103 LYS A N 1
ATOM 836 C CA . LYS A 1 103 ? 23.323 -9.460 -18.720 1.00 92.81 103 LYS A CA 1
ATOM 837 C C . LYS A 1 103 ? 23.834 -9.680 -20.145 1.00 92.81 103 LYS A C 1
ATOM 839 O O . LYS A 1 103 ? 24.920 -9.221 -20.484 1.00 92.81 103 LYS A O 1
ATOM 844 N N . LEU A 1 104 ? 23.051 -10.335 -21.004 1.00 93.81 104 LEU A N 1
ATOM 845 C CA . LEU A 1 104 ? 23.437 -10.553 -22.404 1.00 93.81 104 LEU A CA 1
ATOM 846 C C . LEU A 1 104 ? 23.560 -9.242 -23.191 1.00 93.81 104 LEU A C 1
ATOM 848 O O . LEU A 1 104 ? 24.430 -9.114 -24.058 1.00 93.81 104 LEU A O 1
ATOM 852 N N . ILE A 1 105 ? 22.681 -8.274 -22.921 1.00 90.06 105 ILE A N 1
ATOM 853 C CA . ILE A 1 105 ? 22.730 -6.944 -23.530 1.00 90.06 105 ILE A CA 1
ATOM 854 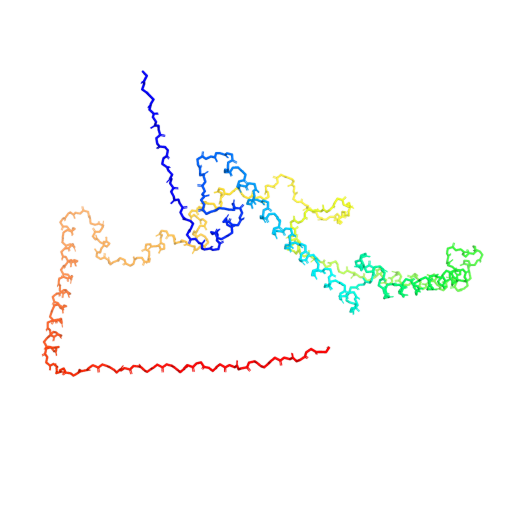C C . ILE A 1 105 ? 23.991 -6.215 -23.079 1.00 90.06 105 ILE A C 1
ATOM 856 O O . ILE A 1 105 ? 24.684 -5.663 -23.928 1.00 90.06 105 ILE A O 1
ATOM 860 N N . ASP A 1 106 ? 24.326 -6.255 -21.795 1.00 86.62 106 ASP A N 1
ATOM 861 C CA . ASP A 1 106 ? 25.504 -5.596 -21.238 1.00 86.62 106 ASP A CA 1
ATOM 862 C C . ASP A 1 106 ? 26.796 -6.223 -21.753 1.00 86.62 106 ASP A C 1
ATOM 864 O O . ASP A 1 106 ? 27.704 -5.508 -22.165 1.00 86.62 106 ASP A O 1
ATOM 868 N N . GLU A 1 107 ? 26.863 -7.551 -21.860 1.00 90.12 107 GLU A N 1
ATOM 869 C CA . GLU A 1 107 ? 27.985 -8.237 -22.503 1.00 90.12 107 GLU A CA 1
ATOM 870 C C . GLU A 1 107 ? 28.150 -7.817 -23.969 1.00 90.12 107 GLU A C 1
ATOM 872 O O . GLU A 1 107 ? 29.270 -7.604 -24.447 1.00 90.12 107 GLU A O 1
ATOM 877 N N . ARG A 1 108 ? 27.040 -7.691 -24.708 1.00 88.06 108 ARG A N 1
ATOM 878 C CA . ARG A 1 108 ? 27.063 -7.202 -26.092 1.00 88.06 108 ARG A CA 1
ATOM 879 C C . ARG A 1 108 ? 27.468 -5.738 -26.155 1.00 88.06 108 ARG A C 1
ATOM 881 O O . ARG A 1 108 ? 28.301 -5.403 -26.989 1.00 88.06 108 ARG A O 1
ATOM 888 N N . ARG A 1 109 ? 26.933 -4.883 -25.282 1.00 81.00 109 ARG A N 1
ATOM 889 C CA . ARG A 1 109 ? 27.289 -3.464 -25.187 1.00 81.00 109 ARG A CA 1
ATOM 890 C C . ARG A 1 109 ? 28.757 -3.299 -24.841 1.00 81.00 109 ARG A C 1
ATOM 892 O O . ARG A 1 109 ? 29.408 -2.524 -25.515 1.00 81.00 109 ARG A O 1
ATOM 899 N N . ALA A 1 110 ? 29.301 -4.067 -23.902 1.00 80.38 110 ALA A N 1
ATOM 900 C CA . ALA A 1 110 ? 30.718 -4.051 -23.545 1.00 80.38 110 ALA A CA 1
ATOM 901 C C . ALA A 1 110 ? 31.610 -4.498 -24.712 1.00 80.38 110 ALA A C 1
ATOM 903 O O . ALA A 1 110 ? 32.642 -3.883 -24.976 1.00 80.38 110 ALA A O 1
ATOM 904 N N . LYS A 1 111 ? 31.199 -5.529 -25.465 1.00 78.88 111 LYS A N 1
ATOM 905 C CA . LYS A 1 111 ? 31.884 -5.914 -26.710 1.00 78.88 111 LYS A CA 1
ATOM 906 C C . LYS A 1 111 ? 31.817 -4.787 -27.735 1.00 78.88 111 LYS A C 1
ATOM 908 O O . LYS A 1 111 ? 32.847 -4.427 -28.284 1.00 78.88 111 LYS A O 1
ATOM 913 N N . VAL A 1 112 ? 30.647 -4.195 -27.963 1.00 70.81 112 VAL A N 1
ATOM 914 C CA . VAL A 1 112 ? 30.500 -3.047 -28.867 1.00 70.81 112 VAL A CA 1
ATOM 915 C C . VAL A 1 112 ? 31.360 -1.879 -28.394 1.00 70.81 112 VAL A C 1
ATOM 917 O O . VAL A 1 112 ? 32.095 -1.359 -29.206 1.00 70.81 112 VAL A O 1
ATOM 920 N N . TYR A 1 113 ? 31.382 -1.527 -27.110 1.00 62.25 113 TYR A N 1
ATOM 921 C CA . TYR A 1 113 ? 32.219 -0.462 -26.538 1.00 62.25 113 TYR A CA 1
ATOM 922 C C . TYR A 1 113 ? 33.722 -0.748 -26.664 1.00 62.25 113 TYR A C 1
ATOM 924 O O . TYR A 1 113 ? 34.524 0.169 -26.765 1.00 62.25 113 TYR A O 1
ATOM 932 N N . LYS A 1 114 ? 34.120 -2.025 -26.693 1.00 59.81 114 LYS A N 1
ATOM 933 C CA . LYS A 1 114 ? 35.499 -2.432 -26.994 1.00 59.81 114 LYS A CA 1
ATOM 934 C C . LYS A 1 114 ? 35.879 -2.171 -28.459 1.00 59.81 114 LYS A C 1
ATOM 936 O O . LYS A 1 114 ? 37.051 -1.939 -28.737 1.00 59.81 114 LYS A O 1
A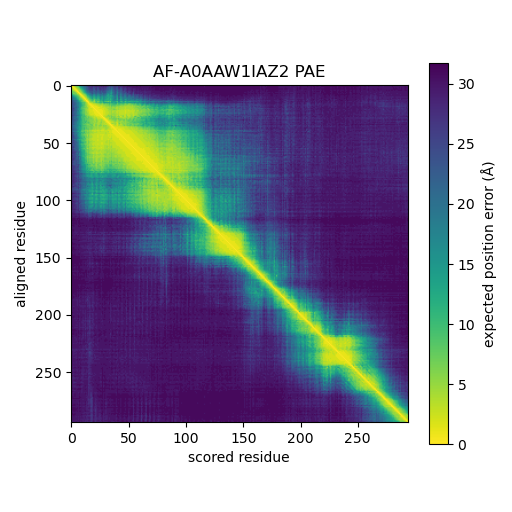TOM 941 N N . TYR A 1 115 ? 34.924 -2.242 -29.388 1.00 59.16 115 TYR A N 1
ATOM 942 C CA . TYR A 1 115 ? 35.154 -2.050 -30.829 1.00 59.16 115 TYR A CA 1
ATOM 943 C C . TYR A 1 115 ? 34.756 -0.653 -31.338 1.00 59.16 115 TYR A C 1
ATOM 945 O O . TYR A 1 115 ? 35.298 -0.184 -32.335 1.00 59.16 115 TYR A O 1
ATOM 953 N N . CYS A 1 116 ? 33.847 0.029 -30.648 1.00 47.31 116 CYS A N 1
ATOM 954 C CA . CYS A 1 116 ? 33.501 1.427 -30.827 1.00 47.31 116 CYS A CA 1
ATOM 955 C C . CYS A 1 116 ? 34.476 2.241 -29.988 1.00 47.31 116 CYS A C 1
ATOM 957 O O . CYS A 1 116 ? 34.307 2.377 -28.780 1.00 47.31 116 CYS A O 1
ATOM 959 N N . ILE A 1 117 ? 35.499 2.778 -30.642 1.00 52.34 117 ILE A N 1
ATOM 960 C CA . ILE A 1 117 ? 36.338 3.834 -30.086 1.00 52.34 117 ILE A CA 1
ATOM 961 C C . ILE A 1 117 ? 35.402 4.986 -29.715 1.00 52.34 117 ILE A C 1
ATOM 963 O O . ILE A 1 117 ? 34.930 5.725 -30.575 1.00 52.34 117 ILE A O 1
ATOM 967 N N . VAL A 1 118 ? 35.077 5.101 -28.433 1.00 51.94 118 VAL A N 1
ATOM 968 C CA . VAL A 1 118 ? 34.447 6.299 -27.895 1.00 51.94 118 VAL A CA 1
ATOM 969 C C . VAL A 1 118 ? 35.473 7.417 -27.985 1.00 51.94 118 VAL A C 1
ATOM 971 O O . VAL A 1 118 ? 36.654 7.201 -27.710 1.00 51.94 118 VAL A O 1
ATOM 974 N N . LEU A 1 119 ? 35.007 8.597 -28.390 1.00 51.34 119 LEU A N 1
ATOM 975 C CA . LEU A 1 119 ? 35.742 9.860 -28.536 1.00 51.34 119 LEU A CA 1
ATOM 976 C C . LEU A 1 119 ? 36.807 10.122 -27.451 1.00 51.34 119 LEU A C 1
ATOM 978 O O . LEU A 1 119 ? 37.811 10.768 -27.731 1.00 51.34 119 LEU A O 1
ATOM 982 N N . GLU A 1 120 ? 36.630 9.593 -26.238 1.00 54.59 120 GLU A N 1
ATOM 983 C CA . GLU A 1 120 ? 37.568 9.759 -25.124 1.00 54.59 120 GLU A CA 1
ATOM 984 C C . GLU A 1 120 ? 38.855 8.920 -25.211 1.00 54.59 120 GLU A C 1
ATOM 986 O O . GLU A 1 120 ? 39.785 9.166 -24.450 1.00 54.59 120 GLU A O 1
ATOM 991 N N . HIS A 1 121 ? 38.935 7.907 -26.079 1.00 55.25 121 HIS A N 1
ATOM 992 C CA . HIS A 1 121 ? 40.126 7.048 -26.238 1.00 55.25 121 HIS A CA 1
ATOM 993 C C . HIS A 1 121 ? 40.695 7.091 -27.665 1.00 55.25 121 HIS A C 1
ATOM 995 O O . HIS A 1 121 ? 41.529 6.261 -28.034 1.00 55.25 121 HIS A O 1
ATOM 1001 N N . ALA A 1 122 ? 40.249 8.046 -28.486 1.00 58.56 122 ALA A N 1
ATOM 1002 C CA . ALA A 1 122 ? 40.810 8.252 -29.813 1.00 58.56 122 ALA A CA 1
ATOM 1003 C C . ALA A 1 122 ? 42.260 8.768 -29.691 1.00 58.56 122 ALA A C 1
ATOM 1005 O O . ALA A 1 122 ? 42.501 9.733 -28.960 1.00 58.56 122 ALA A O 1
ATOM 1006 N N . PRO A 1 123 ? 43.237 8.168 -30.398 1.00 71.81 123 PRO A N 1
ATOM 1007 C CA . PRO A 1 123 ? 44.590 8.707 -30.459 1.00 71.81 123 PRO A CA 1
ATOM 1008 C C . PRO A 1 123 ? 44.555 10.180 -30.899 1.00 71.81 123 PRO A C 1
ATOM 1010 O O . PRO A 1 123 ? 43.790 10.511 -31.809 1.00 71.81 123 PRO A O 1
ATOM 1013 N N . PRO A 1 124 ? 45.390 11.064 -30.324 1.00 68.69 124 PRO A N 1
ATOM 1014 C CA . PRO A 1 124 ? 45.391 12.494 -30.655 1.00 68.69 124 PRO A CA 1
ATOM 1015 C C . PRO A 1 124 ? 45.647 12.765 -32.149 1.00 68.69 124 PRO A C 1
ATOM 1017 O O . PRO A 1 124 ? 45.234 13.793 -32.676 1.00 68.69 124 PRO A O 1
ATOM 1020 N N . GLU A 1 125 ? 46.261 11.816 -32.857 1.00 69.44 125 GLU A N 1
ATOM 1021 C CA . GLU A 1 125 ? 46.495 11.858 -34.305 1.00 69.44 125 GLU A CA 1
ATOM 1022 C C . GLU A 1 125 ? 45.199 11.791 -35.138 1.00 69.44 125 GLU A C 1
ATOM 1024 O O . GLU A 1 125 ? 45.137 12.343 -36.235 1.00 69.44 125 GLU A O 1
ATOM 1029 N N . MET A 1 126 ? 44.132 11.178 -34.610 1.00 68.38 126 MET A N 1
ATOM 1030 C CA . MET A 1 126 ? 42.828 11.068 -35.278 1.00 68.38 126 MET A CA 1
ATOM 1031 C C . MET A 1 126 ? 41.940 12.305 -35.092 1.00 68.38 126 MET A C 1
ATOM 1033 O O . MET A 1 126 ? 40.908 12.407 -35.752 1.00 68.38 126 MET A O 1
ATOM 1037 N N . ALA A 1 127 ? 42.327 13.266 -34.248 1.00 67.75 127 ALA A N 1
ATOM 1038 C CA . ALA A 1 127 ? 41.531 14.466 -33.975 1.00 67.75 127 ALA A CA 1
ATOM 1039 C C . ALA A 1 127 ? 41.258 15.311 -35.237 1.00 67.75 127 ALA A C 1
ATOM 1041 O O . ALA A 1 127 ? 40.201 15.924 -35.360 1.00 67.75 127 ALA A O 1
ATOM 1042 N N . ASN A 1 128 ? 42.179 15.286 -36.206 1.00 77.31 128 ASN A N 1
ATOM 1043 C CA . ASN A 1 128 ? 42.055 16.004 -37.479 1.00 77.31 128 ASN A CA 1
ATOM 1044 C C . ASN A 1 128 ? 41.445 15.149 -38.603 1.00 77.31 128 ASN A C 1
ATOM 1046 O O . ASN A 1 128 ? 41.404 15.581 -39.756 1.00 77.31 128 ASN A O 1
ATOM 1050 N N . HIS A 1 129 ? 40.998 13.926 -38.305 1.00 84.31 129 HIS A N 1
ATOM 1051 C CA . HIS A 1 129 ? 40.389 13.057 -39.303 1.00 84.31 129 HIS A CA 1
ATOM 1052 C C . HIS A 1 129 ? 39.050 13.659 -39.776 1.00 84.31 129 HIS A C 1
ATOM 1054 O O . HIS A 1 129 ? 38.262 14.115 -38.944 1.00 84.31 129 HIS A O 1
ATOM 1060 N N . PRO A 1 130 ? 38.730 13.639 -41.085 1.00 81.75 130 PRO A N 1
ATOM 1061 C CA . PRO A 1 130 ? 37.527 14.283 -41.623 1.00 81.75 130 PRO A CA 1
ATOM 1062 C C . PRO A 1 130 ? 36.232 13.812 -40.949 1.00 81.75 130 PRO A C 1
ATOM 1064 O O . PRO A 1 130 ? 35.340 14.619 -40.718 1.00 81.75 130 PRO A O 1
ATOM 1067 N N . VAL A 1 131 ? 36.143 12.534 -40.569 1.00 81.62 131 VAL A N 1
ATOM 1068 C CA . VAL A 1 131 ? 34.979 11.991 -39.840 1.00 81.62 131 VAL A CA 1
ATOM 1069 C C . VAL A 1 131 ? 34.809 12.652 -38.464 1.00 81.62 131 VAL A C 1
ATOM 1071 O O . VAL A 1 131 ? 33.690 13.003 -38.103 1.00 81.62 131 VAL A O 1
ATOM 1074 N N . MET A 1 132 ? 35.907 12.908 -37.744 1.00 81.00 132 MET A N 1
ATOM 1075 C CA . MET A 1 132 ? 35.882 13.575 -36.435 1.00 81.00 132 MET A CA 1
ATOM 1076 C C . MET A 1 132 ? 35.511 15.053 -36.571 1.00 81.00 132 MET A C 1
ATOM 1078 O O . MET A 1 132 ? 34.704 15.570 -35.802 1.00 81.00 132 MET A O 1
ATOM 1082 N N . LEU A 1 133 ? 36.041 15.731 -37.594 1.00 82.25 133 LEU A N 1
ATOM 1083 C CA . LEU A 1 133 ? 35.714 17.130 -37.880 1.00 82.25 133 LEU A CA 1
ATOM 1084 C C . LEU A 1 133 ? 34.234 17.313 -38.248 1.00 82.25 133 LEU A C 1
ATOM 1086 O O . LEU A 1 133 ? 33.612 18.286 -37.822 1.00 82.25 133 LEU A O 1
ATOM 1090 N N . ILE A 1 134 ? 33.660 16.371 -39.004 1.00 85.94 134 ILE A N 1
ATOM 1091 C CA . ILE A 1 134 ? 32.231 16.363 -39.342 1.00 85.94 134 ILE A CA 1
ATOM 1092 C C . ILE A 1 134 ? 31.386 16.172 -38.081 1.00 85.94 134 ILE A C 1
ATOM 1094 O O . ILE A 1 134 ? 30.439 16.926 -37.870 1.00 85.94 134 ILE A O 1
ATOM 1098 N N . GLU A 1 135 ? 31.740 15.219 -37.219 1.00 84.25 135 GLU A N 1
ATOM 1099 C CA . GLU A 1 135 ? 31.027 14.980 -35.962 1.00 84.25 135 GLU A CA 1
ATOM 1100 C C . GLU A 1 135 ? 31.079 16.203 -35.034 1.00 84.25 135 GLU A C 1
ATOM 1102 O O . GLU A 1 135 ? 30.040 16.664 -34.558 1.00 84.25 135 GLU A O 1
ATOM 1107 N N . MET A 1 136 ? 32.262 16.800 -34.850 1.00 82.75 136 MET A N 1
ATOM 1108 C CA . MET A 1 136 ? 32.427 18.038 -34.081 1.00 82.75 136 MET A CA 1
ATOM 1109 C C . MET A 1 136 ? 31.583 19.183 -34.649 1.00 82.75 136 MET A C 1
ATOM 1111 O O . MET A 1 136 ? 30.943 19.919 -33.897 1.00 82.75 136 MET A O 1
ATOM 1115 N N . TYR A 1 137 ? 31.552 19.330 -35.975 1.00 89.88 137 TYR A N 1
ATOM 1116 C CA . TYR A 1 137 ? 30.757 20.356 -36.643 1.00 89.88 137 TYR A CA 1
ATOM 1117 C C . TYR A 1 137 ? 29.249 20.125 -36.464 1.00 89.88 137 TYR A C 1
ATOM 1119 O O . TYR A 1 137 ? 28.512 21.060 -36.146 1.00 89.88 137 TYR A O 1
ATOM 1127 N N . CYS A 1 138 ? 28.782 18.883 -36.601 1.00 89.12 138 CYS A N 1
ATOM 1128 C CA . CYS A 1 138 ? 27.387 18.519 -36.372 1.00 89.12 138 CYS A CA 1
ATOM 1129 C C . CYS A 1 138 ? 26.964 18.752 -34.917 1.00 89.12 138 CYS A C 1
ATOM 1131 O O . CYS A 1 138 ? 25.914 19.354 -34.687 1.00 89.12 138 CYS A O 1
ATOM 1133 N N . ASN A 1 139 ? 27.786 18.349 -33.946 1.00 87.19 139 ASN A N 1
ATOM 1134 C CA . ASN A 1 139 ? 27.523 18.578 -32.524 1.00 87.19 139 ASN A CA 1
ATOM 1135 C C . ASN A 1 139 ? 27.447 20.074 -32.209 1.00 87.19 139 ASN A C 1
ATOM 1137 O O . ASN A 1 139 ? 26.484 20.525 -31.592 1.00 87.19 139 ASN A O 1
ATOM 1141 N N . LYS A 1 140 ? 28.369 20.871 -32.760 1.00 89.88 140 LYS A N 1
ATOM 1142 C CA . LYS A 1 140 ? 28.336 22.331 -32.636 1.00 89.88 140 LYS A CA 1
ATOM 1143 C C . LYS A 1 140 ? 27.039 22.934 -33.191 1.00 89.88 140 LYS A C 1
ATOM 1145 O O . LYS A 1 140 ? 26.423 23.768 -32.535 1.00 89.88 140 LYS A O 1
ATOM 1150 N N . LEU A 1 141 ? 26.577 22.489 -34.362 1.00 91.25 141 LEU A N 1
ATOM 1151 C CA . LEU A 1 141 ? 25.299 22.938 -34.931 1.00 91.25 141 LEU A CA 1
ATOM 1152 C C . LEU A 1 141 ? 24.093 22.533 -34.070 1.00 91.25 141 LEU A C 1
ATOM 1154 O O . LEU A 1 141 ? 23.113 23.279 -33.994 1.00 91.25 141 LEU A O 1
ATOM 1158 N N . ILE A 1 142 ? 24.136 21.357 -33.439 1.00 87.69 142 ILE A N 1
ATOM 1159 C CA . ILE A 1 142 ? 23.090 20.888 -32.523 1.00 87.69 142 ILE A CA 1
ATOM 1160 C C . ILE A 1 142 ? 23.065 21.753 -31.262 1.00 87.69 142 ILE A C 1
ATOM 1162 O O . ILE A 1 142 ? 21.985 22.186 -30.863 1.00 87.69 142 ILE A O 1
ATOM 1166 N N . ASP A 1 143 ? 24.220 22.064 -30.680 1.00 84.69 143 ASP A N 1
ATOM 1167 C CA . ASP A 1 143 ? 24.326 22.910 -29.490 1.00 84.69 143 ASP A CA 1
ATOM 1168 C C . ASP A 1 143 ? 23.893 24.346 -29.778 1.00 84.69 143 ASP A C 1
ATOM 1170 O O . ASP A 1 143 ? 23.117 24.924 -29.019 1.00 84.69 143 ASP A O 1
ATOM 1174 N N . GLU A 1 144 ? 24.284 24.902 -30.926 1.00 88.75 144 GLU A N 1
ATOM 1175 C CA . GLU A 1 144 ? 23.807 26.209 -31.382 1.00 88.75 144 GLU A CA 1
ATOM 1176 C C . GLU A 1 144 ? 22.286 26.225 -31.587 1.00 88.75 144 GLU A C 1
ATOM 1178 O O . GLU A 1 144 ? 21.630 27.226 -31.289 1.00 88.75 144 GLU A O 1
ATOM 1183 N N . ARG A 1 145 ? 21.695 25.131 -32.088 1.00 86.50 145 ARG A N 1
ATOM 1184 C CA . ARG A 1 145 ? 20.235 24.992 -32.194 1.00 86.50 145 ARG A CA 1
ATOM 1185 C C . ARG A 1 145 ? 19.589 24.884 -30.817 1.00 86.50 145 ARG A C 1
ATOM 1187 O O . ARG A 1 145 ? 18.616 25.590 -30.575 1.00 86.50 145 ARG A O 1
ATOM 1194 N N . ARG A 1 146 ? 20.133 24.069 -29.910 1.00 80.44 146 ARG A N 1
ATOM 1195 C CA . ARG A 1 146 ? 19.642 23.913 -28.530 1.00 80.44 146 ARG A CA 1
ATOM 1196 C C . ARG A 1 146 ? 19.713 25.222 -27.747 1.00 80.44 146 ARG A C 1
ATOM 1198 O O . ARG A 1 146 ? 18.742 25.574 -27.093 1.00 80.44 146 ARG A O 1
ATOM 1205 N N . ALA A 1 147 ? 20.792 25.988 -27.891 1.00 80.12 147 ALA A N 1
ATOM 1206 C CA . ALA A 1 147 ? 20.957 27.295 -27.256 1.00 80.12 147 ALA A CA 1
ATOM 1207 C C . ALA A 1 147 ? 19.952 28.345 -27.768 1.00 80.12 147 ALA A C 1
ATOM 1209 O O . ALA A 1 147 ? 19.579 29.261 -27.038 1.00 80.12 147 ALA A O 1
ATOM 1210 N N . LYS A 1 148 ? 19.490 28.214 -29.020 1.00 84.06 148 LYS A N 1
ATOM 1211 C CA . LYS A 1 148 ? 18.450 29.079 -29.606 1.00 84.06 148 LYS A CA 1
ATOM 1212 C C . LYS A 1 148 ? 17.033 28.692 -29.171 1.00 84.06 148 LYS A C 1
ATOM 1214 O O . LYS A 1 148 ? 16.130 29.523 -29.284 1.00 84.06 148 LYS A O 1
ATOM 1219 N N . ILE A 1 149 ? 16.819 27.471 -28.674 1.00 78.62 149 ILE A N 1
ATOM 1220 C CA . ILE A 1 149 ? 15.531 27.055 -28.109 1.00 78.62 149 ILE A CA 1
ATOM 1221 C C . ILE A 1 149 ? 15.361 27.767 -26.764 1.00 78.62 149 ILE A C 1
ATOM 1223 O O . ILE A 1 149 ? 15.903 27.357 -25.740 1.00 78.62 149 ILE A O 1
ATOM 1227 N N . LYS A 1 150 ? 14.582 28.854 -26.757 1.00 70.62 150 LYS A N 1
ATOM 1228 C CA . LYS A 1 150 ? 14.120 29.488 -25.519 1.00 70.62 150 LYS A CA 1
ATOM 1229 C C . LYS A 1 150 ? 13.098 28.569 -24.861 1.00 70.62 150 LYS A C 1
ATOM 1231 O O . LYS A 1 150 ? 11.918 28.609 -25.200 1.00 70.62 150 LYS A O 1
ATOM 1236 N N . LEU A 1 151 ? 13.548 27.750 -23.916 1.00 69.88 151 LEU A N 1
ATOM 1237 C CA . LEU A 1 151 ? 12.643 27.082 -22.990 1.00 69.88 151 LEU A CA 1
ATOM 1238 C C . LEU A 1 151 ? 11.953 28.175 -22.170 1.00 69.88 151 LEU A C 1
ATOM 1240 O O . LEU A 1 151 ? 12.595 28.862 -21.373 1.00 69.88 151 LEU A O 1
ATOM 1244 N N . GLN A 1 152 ? 10.657 28.385 -22.398 1.00 64.19 152 GLN A N 1
ATOM 1245 C CA . GLN A 1 152 ? 9.867 29.189 -21.477 1.00 64.19 152 GLN A CA 1
ATOM 1246 C C . GLN A 1 152 ? 9.912 28.462 -20.134 1.00 64.19 152 GLN A C 1
ATOM 1248 O O . GLN A 1 152 ? 9.436 27.332 -20.032 1.00 64.19 152 GLN A O 1
ATOM 1253 N N . LYS A 1 153 ? 10.525 29.077 -19.116 1.00 61.38 153 LYS A N 1
ATOM 1254 C CA . LYS A 1 153 ? 10.366 28.603 -17.742 1.00 61.38 153 LYS A CA 1
ATOM 1255 C C . LYS A 1 153 ? 8.879 28.707 -17.435 1.00 61.38 153 LYS A C 1
ATOM 1257 O O . LYS A 1 153 ? 8.363 29.807 -17.258 1.00 61.38 153 LYS A O 1
ATOM 1262 N N . ILE A 1 154 ? 8.191 27.572 -17.451 1.00 66.31 154 ILE A N 1
ATOM 1263 C CA . ILE A 1 154 ? 6.803 27.493 -17.018 1.00 66.31 154 ILE A CA 1
ATOM 1264 C C . ILE A 1 154 ? 6.831 27.899 -15.546 1.00 66.31 154 ILE A C 1
ATOM 1266 O O . ILE A 1 154 ? 7.448 27.222 -14.724 1.00 66.31 154 ILE A O 1
ATOM 1270 N N . HIS A 1 155 ? 6.247 29.054 -15.230 1.00 66.88 155 HIS A N 1
ATOM 1271 C CA . HIS A 1 155 ? 6.065 29.462 -13.848 1.00 66.88 155 HIS A CA 1
ATOM 1272 C C . HIS A 1 155 ? 5.013 28.536 -13.254 1.00 66.88 155 HIS A C 1
ATOM 1274 O O . HIS A 1 155 ? 3.824 28.684 -13.529 1.00 66.88 155 HIS A O 1
ATOM 1280 N N . ILE A 1 156 ? 5.468 27.539 -12.503 1.00 66.19 156 ILE A N 1
ATOM 1281 C CA . ILE A 1 156 ? 4.575 26.699 -11.721 1.00 66.19 156 ILE A CA 1
ATOM 1282 C C . ILE A 1 156 ? 4.105 27.572 -10.552 1.00 66.19 156 ILE A C 1
ATOM 1284 O O . ILE A 1 156 ? 4.946 28.038 -9.779 1.00 66.19 156 ILE A O 1
ATOM 1288 N N . PRO A 1 157 ? 2.798 27.855 -10.436 1.00 65.81 157 PRO A N 1
ATOM 1289 C CA . PRO A 1 157 ? 2.289 28.687 -9.364 1.00 65.81 157 PRO A CA 1
ATOM 1290 C C . PRO A 1 157 ? 2.591 28.060 -8.006 1.00 65.81 157 PRO A C 1
ATOM 1292 O O . PRO A 1 157 ? 2.388 26.863 -7.802 1.00 65.81 157 PRO A O 1
ATOM 1295 N N . ASN A 1 158 ? 3.023 28.889 -7.059 1.00 53.62 158 ASN A N 1
ATOM 1296 C CA . ASN A 1 158 ? 3.489 28.445 -5.743 1.00 53.62 158 ASN A CA 1
ATOM 1297 C C . ASN A 1 158 ? 2.406 27.716 -4.917 1.00 53.62 158 ASN A C 1
ATOM 1299 O O . ASN A 1 158 ? 2.722 27.031 -3.955 1.00 53.62 158 ASN A O 1
ATOM 1303 N N . TYR A 1 159 ? 1.130 27.837 -5.300 1.00 62.56 159 TYR A N 1
ATOM 1304 C CA . TYR A 1 159 ? 0.014 27.158 -4.642 1.00 62.56 159 TYR A CA 1
ATOM 1305 C C . TYR A 1 159 ? -0.187 25.698 -5.080 1.00 62.56 159 TYR A C 1
ATOM 1307 O O . TYR A 1 159 ? -1.058 25.025 -4.547 1.00 62.56 159 TYR A O 1
ATOM 1315 N N . LEU A 1 160 ? 0.555 25.179 -6.061 1.00 56.91 160 LEU A N 1
ATOM 1316 C CA . LEU A 1 160 ? 0.481 23.750 -6.410 1.00 56.91 160 LEU A CA 1
ATOM 1317 C C . LEU A 1 160 ? 1.319 22.856 -5.477 1.00 56.91 160 LEU A C 1
ATOM 1319 O O . LEU A 1 160 ? 1.236 21.638 -5.589 1.00 56.91 160 LEU A O 1
ATOM 1323 N N . TYR A 1 161 ? 2.077 23.452 -4.549 1.00 53.50 161 TYR A N 1
ATOM 1324 C CA . TYR A 1 161 ? 2.955 22.778 -3.585 1.00 53.50 161 TYR A CA 1
ATOM 1325 C C . TYR A 1 161 ? 2.579 23.088 -2.123 1.00 53.50 161 TYR A C 1
ATOM 1327 O O . TYR A 1 161 ? 3.453 23.248 -1.276 1.00 53.50 161 TYR A O 1
ATOM 1335 N N . TRP A 1 162 ? 1.285 23.161 -1.793 1.00 47.78 162 TRP A N 1
ATOM 1336 C CA . TRP A 1 162 ? 0.837 23.098 -0.387 1.00 47.78 162 TRP A CA 1
ATOM 1337 C C . TRP A 1 162 ? 0.888 21.654 0.134 1.00 47.78 162 TRP A C 1
ATOM 1339 O O . TRP A 1 162 ? -0.111 21.116 0.605 1.00 47.78 162 TRP A O 1
ATOM 1349 N N . ASP A 1 163 ? 2.036 21.001 -0.024 1.00 53.91 163 ASP A N 1
ATOM 1350 C CA . ASP A 1 163 ? 2.317 19.728 0.623 1.00 53.91 163 ASP A CA 1
ATOM 1351 C C . ASP A 1 163 ? 3.130 20.043 1.884 1.00 53.91 163 ASP A C 1
ATOM 1353 O O . ASP A 1 163 ? 4.291 20.439 1.802 1.00 53.91 163 ASP A O 1
ATOM 1357 N N . ASP A 1 164 ? 2.496 19.919 3.054 1.00 50.81 164 ASP A N 1
ATOM 1358 C CA . ASP A 1 164 ? 3.100 20.142 4.380 1.00 50.81 164 ASP A CA 1
ATOM 1359 C C . ASP A 1 164 ? 4.118 19.046 4.764 1.00 50.81 164 ASP A C 1
ATOM 1361 O O . ASP A 1 164 ? 4.509 18.917 5.928 1.00 50.81 164 ASP A O 1
ATOM 1365 N N . THR A 1 165 ? 4.539 18.216 3.810 1.00 57.09 165 THR A N 1
ATOM 1366 C CA . THR A 1 165 ? 5.522 17.165 4.034 1.00 57.09 165 THR A CA 1
ATOM 1367 C C . THR A 1 165 ? 6.909 17.798 4.206 1.00 57.09 165 THR A C 1
ATOM 1369 O O . THR A 1 165 ? 7.445 18.360 3.251 1.00 57.09 165 THR A O 1
ATOM 1372 N N . PRO A 1 166 ? 7.527 17.727 5.402 1.00 55.16 166 PRO A N 1
ATOM 1373 C CA . PRO A 1 166 ? 8.882 18.225 5.594 1.00 55.16 166 PRO A CA 1
ATOM 1374 C C . PRO A 1 166 ? 9.851 17.436 4.709 1.00 55.16 166 PRO A C 1
ATOM 1376 O O . PRO A 1 166 ? 9.741 16.211 4.604 1.00 55.16 166 PRO A O 1
ATOM 1379 N N . ASP A 1 167 ? 10.804 18.138 4.091 1.00 52.12 167 ASP A N 1
ATOM 1380 C CA . ASP A 1 167 ? 11.761 17.527 3.170 1.00 52.12 167 ASP A CA 1
ATOM 1381 C C . ASP A 1 167 ? 12.488 16.331 3.815 1.00 52.12 167 ASP A C 1
ATOM 1383 O O . ASP A 1 167 ? 12.935 16.411 4.969 1.00 52.12 167 ASP A O 1
ATOM 1387 N N . PRO A 1 168 ? 12.687 15.223 3.077 1.00 54.22 168 PRO A N 1
ATOM 1388 C CA . PRO A 1 168 ? 13.615 14.193 3.504 1.00 54.22 168 PRO A CA 1
ATOM 1389 C C . PRO A 1 168 ? 15.035 14.787 3.596 1.00 54.22 168 PRO A C 1
ATOM 1391 O O . PRO A 1 168 ? 15.406 15.646 2.793 1.00 54.22 168 PRO A O 1
ATOM 1394 N N . PRO A 1 169 ? 15.883 14.309 4.525 1.00 53.06 169 PRO A N 1
ATOM 1395 C CA . PRO A 1 169 ? 17.207 14.877 4.827 1.00 53.06 169 PRO A CA 1
ATOM 1396 C C . PRO A 1 169 ? 18.250 14.709 3.700 1.00 53.06 169 PRO A C 1
ATOM 1398 O O . PRO A 1 169 ? 19.450 14.833 3.926 1.00 53.06 169 PRO A O 1
ATOM 1401 N N . SER A 1 170 ? 17.817 14.406 2.477 1.00 52.62 170 SER A N 1
ATOM 1402 C CA . SER A 1 170 ? 18.635 14.021 1.329 1.00 52.62 170 SER A CA 1
ATOM 1403 C C . SER A 1 170 ? 19.322 15.179 0.593 1.00 52.62 170 SER A C 1
ATOM 1405 O O . SER A 1 170 ? 19.965 14.935 -0.423 1.00 52.62 170 SER A O 1
ATOM 1407 N N . GLY A 1 171 ? 19.242 16.425 1.075 1.00 49.12 171 GLY A N 1
ATOM 1408 C CA . GLY A 1 171 ? 20.085 17.527 0.580 1.00 49.12 171 GLY A CA 1
ATOM 1409 C C . GLY A 1 171 ? 19.878 17.924 -0.891 1.00 49.12 171 GLY A C 1
ATOM 1410 O O . GLY A 1 171 ? 20.723 18.609 -1.465 1.00 49.12 171 GLY A O 1
ATOM 1411 N N . LEU A 1 172 ? 18.765 17.521 -1.511 1.00 44.50 172 LEU A N 1
ATOM 1412 C CA . LEU A 1 172 ? 18.365 17.972 -2.844 1.00 44.50 172 LEU A CA 1
ATOM 1413 C C . LEU A 1 172 ? 17.684 19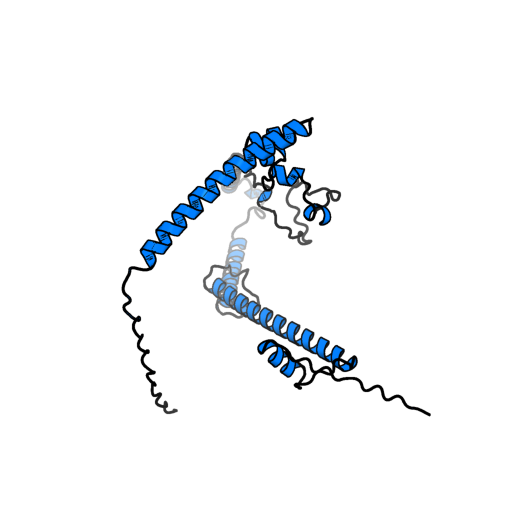.339 -2.716 1.00 44.50 172 LEU A C 1
ATOM 1415 O O . LEU A 1 172 ? 16.464 19.449 -2.754 1.00 44.50 172 LEU A O 1
ATOM 1419 N N . CYS A 1 173 ? 18.476 20.390 -2.508 1.00 46.62 173 CYS A N 1
ATOM 1420 C CA . CYS A 1 173 ? 17.962 21.754 -2.470 1.00 46.62 173 CYS A CA 1
ATOM 1421 C C . CYS A 1 173 ? 17.396 22.125 -3.849 1.00 46.62 173 CYS A C 1
ATOM 1423 O O . CYS A 1 173 ? 18.147 22.252 -4.818 1.00 46.62 173 CYS A O 1
ATOM 1425 N N . ILE A 1 174 ? 16.081 22.319 -3.931 1.00 50.31 174 ILE A N 1
ATOM 1426 C CA . ILE A 1 174 ? 15.420 22.902 -5.102 1.00 50.31 174 ILE A CA 1
ATOM 1427 C C . ILE A 1 174 ? 15.977 24.329 -5.290 1.00 50.31 174 ILE A C 1
ATOM 1429 O O . ILE A 1 174 ? 16.223 25.043 -4.317 1.00 50.31 174 ILE A O 1
ATOM 1433 N N . GLU A 1 175 ? 16.274 24.706 -6.537 1.00 47.16 175 GLU A N 1
ATOM 1434 C CA . GLU A 1 175 ? 17.112 25.854 -6.918 1.00 47.16 175 GLU A CA 1
ATOM 1435 C C . GLU A 1 175 ? 16.823 27.187 -6.184 1.00 47.16 175 GLU A C 1
ATOM 1437 O O . GLU 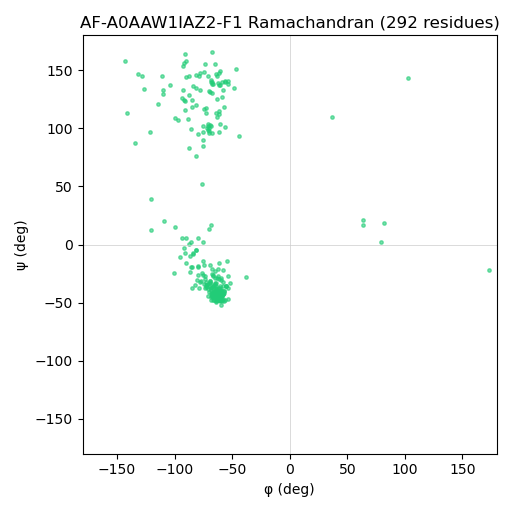A 1 175 ? 15.692 27.508 -5.811 1.00 47.16 175 GLU A O 1
ATOM 1442 N N . LYS A 1 176 ? 17.884 28.009 -6.054 1.00 48.06 176 LYS A N 1
ATOM 1443 C CA . LYS A 1 176 ? 17.904 29.401 -5.549 1.00 48.06 176 LYS A CA 1
ATOM 1444 C C . LYS A 1 176 ? 16.756 30.241 -6.136 1.00 48.06 176 LYS A C 1
ATOM 1446 O O . LYS A 1 176 ? 16.889 30.848 -7.196 1.00 48.06 176 LYS A O 1
ATOM 1451 N N . GLY A 1 177 ? 15.649 30.302 -5.412 1.00 47.19 177 GLY A N 1
ATOM 1452 C CA . GLY A 1 177 ? 14.437 31.028 -5.798 1.00 47.19 177 GLY A CA 1
ATOM 1453 C C . GLY A 1 177 ? 13.271 30.779 -4.843 1.00 47.19 177 GLY A C 1
ATOM 1454 O O . GLY A 1 177 ? 12.394 31.629 -4.717 1.00 47.19 177 GLY A O 1
ATOM 1455 N N . HIS A 1 178 ? 13.302 29.667 -4.105 1.00 45.00 178 HIS A N 1
ATOM 1456 C CA . HIS A 1 178 ? 12.384 29.411 -3.002 1.00 45.00 178 HIS A CA 1
ATOM 1457 C C . HIS A 1 178 ? 12.767 30.251 -1.778 1.00 45.00 178 HIS A C 1
ATOM 1459 O O . HIS A 1 178 ? 13.651 29.896 -1.000 1.00 45.00 178 HIS A O 1
ATOM 1465 N N . ALA A 1 179 ? 12.103 31.393 -1.602 1.00 48.38 179 ALA A N 1
ATOM 1466 C CA . ALA A 1 179 ? 12.059 32.055 -0.307 1.00 48.38 179 ALA A CA 1
ATOM 1467 C C . ALA A 1 179 ? 11.081 31.275 0.583 1.00 48.38 179 ALA A C 1
ATOM 1469 O O . ALA A 1 179 ? 9.877 31.530 0.571 1.00 48.38 179 ALA A O 1
ATOM 1470 N N . PHE A 1 180 ? 11.591 30.288 1.319 1.00 50.75 180 PHE A N 1
ATOM 1471 C CA . PHE A 1 180 ? 10.838 29.676 2.410 1.00 50.75 180 PHE A CA 1
ATOM 1472 C C . PHE A 1 180 ? 10.509 30.742 3.463 1.00 50.75 180 PHE A C 1
ATOM 1474 O O . PHE A 1 180 ? 11.255 31.717 3.623 1.00 50.75 180 PHE A O 1
ATOM 1481 N N . ARG A 1 181 ? 9.373 30.583 4.157 1.00 50.12 181 ARG A N 1
ATOM 1482 C CA . ARG A 1 181 ? 8.976 31.484 5.249 1.00 50.12 181 ARG A CA 1
ATOM 1483 C C . ARG A 1 181 ? 10.158 31.674 6.199 1.00 50.12 181 ARG A C 1
ATOM 1485 O O . ARG A 1 181 ? 10.822 30.710 6.570 1.00 50.12 181 ARG A O 1
ATOM 1492 N N . LYS A 1 182 ? 10.415 32.919 6.604 1.00 58.53 182 LYS A N 1
ATOM 1493 C CA . LYS A 1 182 ? 11.347 33.181 7.706 1.00 58.53 182 LYS A CA 1
ATOM 1494 C C . LYS A 1 182 ? 10.814 32.455 8.943 1.00 58.53 182 LYS A C 1
ATOM 1496 O O . LYS A 1 182 ? 9.605 32.483 9.172 1.00 58.53 182 LYS A O 1
ATOM 1501 N N . ASN A 1 183 ? 11.708 31.855 9.728 1.00 57.44 183 ASN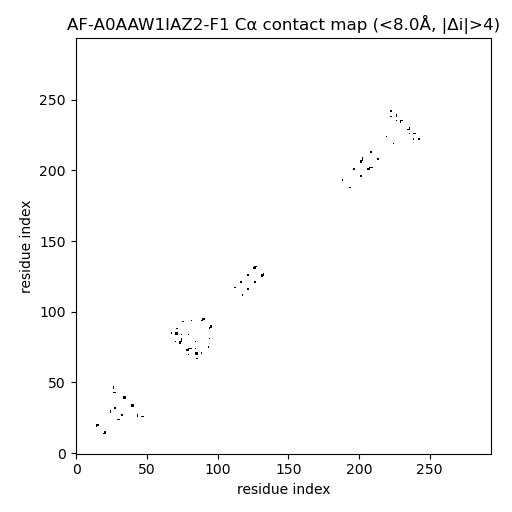 A N 1
ATOM 1502 C CA . ASN A 1 183 ? 11.380 31.080 10.935 1.00 57.44 183 ASN A CA 1
ATOM 1503 C C . ASN A 1 183 ? 10.520 31.851 11.959 1.00 57.44 183 ASN A C 1
ATOM 1505 O O . ASN A 1 183 ? 9.950 31.253 12.865 1.00 57.44 183 ASN A O 1
ATOM 1509 N N . ASP A 1 184 ? 10.414 33.168 11.798 1.00 59.19 184 ASP A N 1
ATOM 1510 C CA . ASP A 1 184 ? 9.770 34.089 12.726 1.00 59.19 184 ASP A CA 1
ATOM 1511 C C . ASP A 1 184 ? 8.275 34.318 12.407 1.00 59.19 184 ASP A C 1
ATOM 1513 O O . ASP A 1 184 ? 7.596 35.051 13.123 1.00 59.19 184 ASP A O 1
ATOM 1517 N N . GLN A 1 185 ? 7.739 33.726 11.330 1.00 58.03 185 GLN A N 1
ATOM 1518 C CA . GLN A 1 185 ? 6.305 33.784 11.017 1.00 58.03 185 GLN A CA 1
ATOM 1519 C C . GLN A 1 185 ? 5.574 32.598 11.647 1.00 58.03 185 GLN A C 1
ATOM 1521 O O . GLN A 1 185 ? 5.800 31.452 11.255 1.00 58.03 185 GLN A O 1
ATOM 1526 N N . SER A 1 186 ? 4.663 32.863 12.591 1.00 56.31 186 SER A N 1
ATOM 1527 C CA . SER A 1 186 ? 3.847 31.806 13.193 1.00 56.31 186 SER A CA 1
ATOM 1528 C C . SER A 1 186 ? 3.043 31.077 12.110 1.00 56.31 186 SER A C 1
ATOM 1530 O O . SER A 1 186 ? 2.367 31.682 11.276 1.00 56.31 186 SER A O 1
ATOM 1532 N N . LEU A 1 187 ? 3.163 29.748 12.092 1.00 56.06 187 LEU A N 1
ATOM 1533 C CA . LEU A 1 187 ? 2.520 28.877 11.101 1.00 56.06 187 LEU A CA 1
ATOM 1534 C C . LEU A 1 187 ? 0.996 28.858 11.245 1.00 56.06 187 LEU A C 1
ATOM 1536 O O . LEU A 1 187 ? 0.283 28.616 10.278 1.00 56.06 187 LEU A O 1
ATOM 1540 N N . CYS A 1 188 ? 0.512 29.145 12.448 1.00 52.19 188 CYS A N 1
ATOM 1541 C CA . CYS A 1 188 ? -0.892 29.150 12.795 1.00 52.19 188 CYS A CA 1
ATOM 1542 C C . CYS A 1 188 ? -1.251 30.429 13.548 1.00 52.19 188 CYS A C 1
ATOM 1544 O O . CYS A 1 188 ? -0.458 30.991 14.311 1.00 52.19 188 CYS A O 1
ATOM 1546 N N . THR A 1 189 ? -2.476 30.875 13.318 1.00 55.97 189 THR A N 1
ATOM 1547 C CA . THR A 1 189 ? -3.190 31.773 14.217 1.00 55.97 189 THR A CA 1
ATOM 1548 C C . THR A 1 189 ? -3.498 31.000 15.503 1.00 55.97 189 THR A C 1
ATOM 1550 O O . THR A 1 189 ? -3.817 29.812 15.427 1.00 55.97 189 THR A O 1
ATOM 1553 N N . SER A 1 190 ? -3.384 31.622 16.684 1.00 55.44 190 SER A N 1
ATOM 1554 C CA . SER A 1 190 ? -3.747 30.938 17.932 1.00 55.44 190 SER A CA 1
ATOM 1555 C C . SER A 1 190 ? -5.206 30.452 17.855 1.00 55.44 190 SER A C 1
ATOM 1557 O O . SER A 1 190 ? -6.051 31.177 17.322 1.00 55.44 190 SER A O 1
ATOM 1559 N N . PRO A 1 191 ? -5.534 29.251 18.377 1.00 55.41 191 PRO A N 1
ATOM 1560 C CA . PRO A 1 191 ? -6.904 28.726 18.359 1.00 55.41 191 PRO A CA 1
ATOM 1561 C C . PRO A 1 191 ? -7.928 29.692 18.969 1.00 55.41 191 PRO A C 1
ATOM 1563 O O . PRO A 1 191 ? -9.084 29.708 18.567 1.00 55.41 191 PRO A O 1
ATOM 1566 N N . GLU A 1 192 ? -7.488 30.541 19.895 1.00 57.53 192 GLU A N 1
ATOM 1567 C CA . GLU A 1 192 ? -8.285 31.595 20.529 1.00 57.53 192 GLU A CA 1
ATOM 1568 C C . GLU A 1 192 ? -8.866 32.596 19.518 1.00 57.53 192 GLU A C 1
ATOM 1570 O O . GLU A 1 192 ? -9.983 33.063 19.706 1.00 57.53 192 GLU A O 1
ATOM 1575 N N . ARG A 1 193 ? -8.162 32.872 18.412 1.00 55.38 193 ARG A N 1
ATOM 1576 C CA . ARG A 1 193 ? -8.622 33.792 17.360 1.00 55.38 193 ARG A CA 1
ATOM 1577 C C . ARG A 1 193 ? -9.641 33.167 16.401 1.00 55.38 193 ARG A C 1
ATOM 1579 O O . ARG A 1 193 ? -10.321 33.889 15.695 1.00 55.38 193 ARG A O 1
ATOM 1586 N N . LEU A 1 194 ? -9.729 31.835 16.356 1.00 55.50 194 LEU A N 1
ATOM 1587 C CA . LEU A 1 194 ? -10.729 31.103 15.563 1.00 55.50 194 LEU A CA 1
ATOM 1588 C C . LEU A 1 194 ? -12.014 30.830 16.355 1.00 55.50 194 LEU A C 1
ATOM 1590 O O . LEU A 1 194 ? -13.028 30.459 15.773 1.00 55.50 194 LEU A O 1
ATOM 1594 N N . LEU A 1 195 ? -11.958 30.966 17.682 1.00 54.03 195 LEU A N 1
ATOM 1595 C CA . LEU A 1 195 ? -13.080 30.702 18.582 1.00 54.03 195 LEU A CA 1
ATOM 1596 C C . LEU A 1 195 ? -13.883 31.963 18.926 1.00 54.03 195 LEU A C 1
ATOM 1598 O O . LEU A 1 195 ? -14.961 31.839 19.502 1.00 54.03 195 LEU A O 1
ATOM 1602 N N . ILE A 1 196 ? -13.378 33.150 18.578 1.00 56.25 196 ILE A N 1
ATOM 1603 C CA . ILE A 1 196 ? -14.071 34.427 18.766 1.00 56.25 196 ILE A CA 1
ATOM 1604 C C . ILE A 1 196 ? -13.923 35.235 17.472 1.00 56.25 196 ILE A C 1
ATOM 1606 O O . ILE A 1 196 ? -12.963 35.997 17.341 1.00 56.25 196 ILE A O 1
ATOM 1610 N N . PRO A 1 197 ? -14.822 35.055 16.494 1.00 55.00 197 PRO A N 1
ATOM 1611 C CA . PRO A 1 197 ? -14.971 36.029 15.424 1.00 55.00 197 PRO A CA 1
ATOM 1612 C C . PRO A 1 197 ? -15.311 37.381 16.060 1.00 55.00 197 PRO A C 1
ATOM 1614 O O . PRO A 1 197 ? -16.141 37.452 16.969 1.00 55.00 197 PRO A O 1
ATOM 1617 N N . THR A 1 198 ? -14.645 38.455 15.646 1.00 59.62 198 THR A N 1
ATOM 1618 C CA . THR A 1 198 ? -15.093 39.798 16.026 1.00 59.62 198 THR A CA 1
ATOM 1619 C C . THR A 1 198 ? -16.387 40.103 15.274 1.00 59.62 198 THR A C 1
ATOM 1621 O O . THR A 1 198 ? -16.547 39.695 14.125 1.00 59.62 198 THR A O 1
ATOM 1624 N N . GLU A 1 199 ? -17.313 40.831 15.902 1.00 58.94 199 GLU A N 1
ATOM 1625 C CA . GLU A 1 199 ? -18.603 41.205 15.289 1.00 58.94 199 GLU A CA 1
ATOM 1626 C C . GLU A 1 199 ? -18.403 41.864 13.908 1.00 58.94 199 GLU A C 1
ATOM 1628 O O . GLU A 1 199 ? -19.167 41.633 12.975 1.00 58.94 199 GLU A O 1
ATOM 1633 N N . GLU A 1 200 ? -17.304 42.606 13.750 1.00 60.81 200 GLU A N 1
ATOM 1634 C CA . GLU A 1 200 ? -16.874 43.240 12.501 1.00 60.81 200 GLU A CA 1
ATOM 1635 C C . GLU A 1 200 ? -16.560 42.227 11.378 1.00 60.81 200 GLU A C 1
ATOM 1637 O O . GLU A 1 200 ? -16.973 42.432 10.236 1.00 60.81 200 GLU A O 1
ATOM 1642 N N . GLU A 1 201 ? -15.884 41.113 11.689 1.00 59.91 201 GLU A N 1
ATOM 1643 C CA . GLU A 1 201 ? -15.531 40.070 10.712 1.00 59.91 201 GLU A CA 1
ATOM 1644 C C . GLU A 1 201 ? -16.756 39.232 10.302 1.00 59.91 201 GLU A C 1
ATOM 1646 O O . GLU A 1 201 ? -16.832 38.746 9.172 1.00 59.91 201 GLU A O 1
ATOM 1651 N N . GLU A 1 202 ? -17.748 39.063 11.180 1.00 61.09 202 GLU A N 1
ATOM 1652 C CA . GLU A 1 202 ? -18.994 38.355 10.844 1.00 61.09 202 GLU A CA 1
ATOM 1653 C C . GLU A 1 202 ? -19.925 39.186 9.948 1.00 61.09 202 GLU A C 1
ATOM 1655 O O . GLU A 1 202 ? -20.584 38.621 9.066 1.00 61.09 202 GLU A O 1
ATOM 1660 N N . ILE A 1 203 ? -19.941 40.514 10.129 1.00 60.78 203 ILE A N 1
ATOM 1661 C CA . ILE A 1 203 ? -20.644 41.462 9.248 1.00 60.78 203 ILE A CA 1
ATOM 1662 C C . ILE A 1 203 ? -19.994 41.462 7.857 1.00 60.78 203 ILE A C 1
ATOM 1664 O O . ILE A 1 203 ? -20.694 41.357 6.848 1.00 60.78 203 ILE A O 1
ATOM 1668 N N . GLU A 1 204 ? -18.658 41.501 7.779 1.00 62.06 204 GLU A N 1
ATOM 1669 C CA . GLU A 1 204 ? -17.927 41.469 6.503 1.00 62.06 204 GLU A CA 1
ATOM 1670 C C . GLU A 1 204 ? -18.123 40.139 5.758 1.00 62.06 204 GLU A C 1
ATOM 1672 O O . GLU A 1 204 ? -18.368 40.115 4.548 1.00 62.06 204 GLU A O 1
ATOM 1677 N N . ASN A 1 205 ? -18.112 39.022 6.492 1.00 66.06 205 ASN A N 1
ATOM 1678 C CA . ASN A 1 205 ? -18.402 37.697 5.945 1.00 66.06 205 ASN A CA 1
ATOM 1679 C C . ASN A 1 205 ? -19.902 37.457 5.686 1.00 66.06 205 ASN A C 1
ATOM 1681 O O . ASN A 1 205 ? -20.276 36.379 5.216 1.00 66.06 205 ASN A O 1
ATOM 1685 N N . ARG A 1 206 ? -20.756 38.463 5.935 1.00 56.94 206 ARG A N 1
ATOM 1686 C CA . ARG A 1 206 ? -22.196 38.469 5.632 1.00 56.94 206 ARG A CA 1
ATOM 1687 C C . ARG A 1 206 ? -23.010 37.421 6.401 1.00 56.94 206 ARG A C 1
ATOM 1689 O O . ARG A 1 206 ? -24.100 37.051 5.963 1.00 56.94 206 ARG A O 1
ATOM 1696 N N . TYR A 1 207 ? -22.482 36.934 7.524 1.00 61.53 207 TYR A N 1
ATOM 1697 C CA . TYR A 1 207 ? -23.178 36.003 8.417 1.00 61.53 207 TYR A CA 1
ATOM 1698 C C . TYR A 1 207 ? -24.070 36.733 9.434 1.00 61.53 207 TYR A C 1
ATOM 1700 O O . TYR A 1 207 ? -25.015 36.129 9.938 1.00 61.53 207 TYR A O 1
ATOM 1708 N N . MET A 1 208 ? -23.824 38.026 9.675 1.00 59.22 208 MET A N 1
ATOM 1709 C CA . MET A 1 208 ? -24.618 38.906 10.540 1.00 59.22 208 MET A CA 1
ATOM 1710 C C . MET A 1 208 ? -24.999 40.197 9.801 1.00 59.22 208 MET A C 1
ATOM 1712 O O . MET A 1 208 ? -24.229 40.700 8.986 1.00 59.22 208 MET A O 1
ATOM 1716 N N . PHE A 1 209 ? -26.192 40.729 10.078 1.00 59.62 209 PHE A N 1
ATOM 1717 C CA . PHE A 1 209 ? -26.629 42.038 9.577 1.00 59.62 209 PHE A CA 1
ATOM 1718 C C . PHE A 1 209 ? -26.055 43.150 10.452 1.00 59.62 209 PHE A C 1
ATOM 1720 O O . PHE A 1 209 ? -25.948 42.977 11.668 1.00 59.62 209 PHE A O 1
ATOM 1727 N N . SER A 1 210 ? -25.730 44.302 9.863 1.00 67.00 210 SER A N 1
ATOM 1728 C CA . SER A 1 210 ? -25.410 45.484 10.671 1.00 67.00 210 SER A CA 1
ATOM 1729 C C . SER A 1 210 ? -26.651 45.940 11.454 1.00 67.00 210 SER A C 1
ATOM 1731 O O . SER A 1 210 ? -27.786 45.672 11.045 1.00 67.00 210 SER A O 1
ATOM 1733 N N . SER A 1 211 ? -26.470 46.640 12.579 1.00 63.59 211 SER A N 1
ATOM 1734 C CA . SER A 1 211 ? -27.605 47.167 13.359 1.00 63.59 211 SER A CA 1
ATOM 1735 C C . SER A 1 211 ? -28.553 48.014 12.499 1.00 63.59 211 SER A C 1
ATOM 1737 O O . SER A 1 211 ? -29.768 47.894 12.624 1.00 63.59 211 SER A O 1
ATOM 1739 N N . GLU A 1 212 ? -28.008 48.785 11.556 1.00 66.12 212 GLU A N 1
ATOM 1740 C CA . GLU A 1 212 ? -28.780 49.610 10.619 1.00 66.12 212 GLU A CA 1
ATOM 1741 C C . GLU A 1 212 ? -29.583 48.764 9.609 1.00 66.12 212 GLU A C 1
ATOM 1743 O O . GLU A 1 212 ? -30.712 49.100 9.247 1.00 66.12 212 GLU A O 1
ATOM 1748 N N . GLU A 1 213 ? -29.040 47.631 9.155 1.00 65.56 213 GLU A N 1
ATOM 1749 C CA . GLU A 1 213 ? -29.743 46.692 8.271 1.00 65.56 213 GLU A CA 1
ATOM 1750 C C . GLU A 1 213 ? -30.835 45.909 9.013 1.00 65.56 213 GLU A C 1
ATOM 1752 O O . GLU A 1 213 ? -31.900 45.636 8.455 1.00 65.56 213 GLU A O 1
ATOM 1757 N N . PHE A 1 214 ? -30.599 45.576 10.283 1.00 64.38 214 PHE A N 1
ATOM 1758 C CA . PHE A 1 214 ? -31.567 44.887 11.130 1.00 64.38 214 PHE A CA 1
ATOM 1759 C C . PHE A 1 214 ? -32.773 45.773 11.472 1.00 64.38 214 PHE A C 1
ATOM 1761 O O . PHE A 1 214 ? -33.916 45.309 11.409 1.00 64.38 214 PHE A O 1
ATOM 1768 N N . GLU A 1 215 ? -32.538 47.052 11.775 1.00 61.75 215 GLU A N 1
ATOM 1769 C CA . GLU A 1 215 ? -33.598 48.037 12.024 1.00 61.75 215 GLU A CA 1
ATOM 1770 C C . GLU A 1 215 ? -34.469 48.289 10.787 1.00 61.75 215 GLU A C 1
ATOM 1772 O O . GLU A 1 215 ? -35.679 48.463 10.911 1.00 61.75 215 GLU A O 1
ATOM 1777 N N . ASN A 1 216 ? -33.894 48.210 9.584 1.00 65.12 216 ASN A N 1
ATOM 1778 C CA . ASN A 1 216 ? -34.655 48.306 8.336 1.00 65.12 216 ASN A CA 1
ATOM 1779 C C . ASN A 1 216 ? -35.450 47.030 8.001 1.00 65.12 216 ASN A C 1
ATOM 1781 O O . ASN A 1 216 ? -36.462 47.101 7.303 1.00 65.12 216 ASN A O 1
ATOM 1785 N N . MET A 1 217 ? -35.018 45.859 8.484 1.00 63.97 217 MET A N 1
ATOM 1786 C CA . MET A 1 217 ? -35.708 44.585 8.239 1.00 63.97 217 MET A CA 1
ATOM 1787 C C . MET A 1 217 ? -36.915 44.358 9.146 1.00 63.97 217 MET A C 1
ATOM 1789 O O . MET A 1 217 ? -37.875 43.698 8.740 1.00 63.97 217 MET A O 1
ATOM 1793 N N . LYS A 1 218 ? -36.892 44.892 10.371 1.00 60.34 218 LYS A N 1
ATOM 1794 C CA . LYS A 1 218 ? -38.087 44.942 11.214 1.00 60.34 218 LYS A CA 1
ATOM 1795 C C . LYS A 1 218 ? -38.949 46.112 10.760 1.00 60.34 218 LYS A C 1
ATOM 1797 O O . LYS A 1 218 ? -38.761 47.240 11.197 1.00 60.34 218 LYS A O 1
ATOM 1802 N N . TYR A 1 219 ? -39.917 45.837 9.892 1.00 63.00 219 TYR A N 1
ATOM 1803 C CA . TYR A 1 219 ? -40.974 46.799 9.601 1.00 63.00 219 TYR A CA 1
ATOM 1804 C C . TYR A 1 219 ? -41.763 47.076 10.892 1.00 63.00 219 TYR A C 1
ATOM 1806 O O . TYR A 1 219 ? -42.616 46.283 11.290 1.00 63.00 219 TYR A O 1
ATOM 1814 N N . GLU A 1 220 ? -41.424 48.157 11.591 1.00 65.44 220 GLU A N 1
ATOM 1815 C CA . GLU A 1 220 ? -42.229 48.695 12.686 1.00 65.44 220 GLU A CA 1
ATOM 1816 C C . GLU A 1 220 ? -43.268 49.656 12.096 1.00 65.44 220 GLU A C 1
ATOM 1818 O O . GLU A 1 220 ? -42.911 50.551 11.324 1.00 65.44 220 GLU A O 1
ATOM 1823 N N . ASP A 1 221 ? -44.542 49.455 12.449 1.00 71.69 221 ASP A N 1
ATOM 1824 C CA . ASP A 1 221 ? -45.646 50.338 12.052 1.00 71.69 221 ASP A CA 1
ATOM 1825 C C . ASP A 1 221 ? -45.346 51.783 12.499 1.00 71.69 221 ASP A C 1
ATOM 1827 O O . ASP A 1 221 ? -44.847 51.972 13.614 1.00 71.69 221 ASP A O 1
ATOM 1831 N N . PRO A 1 222 ? -45.651 52.813 11.687 1.00 78.31 222 PRO A N 1
ATOM 1832 C CA . PRO A 1 222 ? -45.284 54.196 11.995 1.00 78.31 222 PRO A CA 1
ATOM 1833 C C . PRO A 1 222 ? -45.861 54.662 13.338 1.00 78.31 222 PRO A C 1
ATOM 1835 O O . PRO A 1 222 ? -45.149 55.286 14.114 1.00 78.31 222 PRO A O 1
ATOM 1838 N N . LEU A 1 223 ? -47.073 54.220 13.691 1.00 79.94 223 LEU A N 1
ATOM 1839 C CA . LEU A 1 223 ? -47.702 54.526 14.982 1.00 79.94 223 LEU A CA 1
ATOM 1840 C C . LEU A 1 223 ? -46.908 53.991 16.188 1.00 79.94 223 LEU A C 1
ATOM 1842 O O . LEU A 1 223 ? -46.940 54.575 17.266 1.00 79.94 223 LEU A O 1
ATOM 1846 N N . ILE A 1 224 ? -46.180 52.880 16.022 1.00 78.56 224 ILE A N 1
ATOM 1847 C CA . ILE A 1 224 ? -45.340 52.298 17.080 1.00 78.56 224 ILE A CA 1
ATOM 1848 C C . ILE A 1 224 ? -44.039 53.093 17.232 1.00 78.56 224 ILE A C 1
ATOM 1850 O O . ILE A 1 224 ? -43.513 53.189 18.342 1.00 78.56 224 ILE A O 1
ATOM 1854 N N . LYS A 1 225 ? -43.524 53.673 16.141 1.00 80.19 225 LYS A N 1
ATOM 1855 C CA . LYS A 1 225 ? -42.375 54.586 16.200 1.00 80.19 225 LYS A CA 1
ATOM 1856 C C . LYS A 1 225 ? -42.762 55.885 16.898 1.00 80.19 225 LYS A C 1
ATOM 1858 O O . LYS A 1 225 ? -42.100 56.258 17.861 1.00 80.19 225 LYS A O 1
ATOM 1863 N N . ASP A 1 226 ? -43.895 56.467 16.513 1.00 81.75 226 ASP A N 1
ATOM 1864 C CA . ASP A 1 226 ? -44.419 57.695 17.117 1.00 81.75 226 ASP A CA 1
ATOM 1865 C C . ASP A 1 226 ? -44.667 57.513 18.626 1.00 81.75 226 ASP A C 1
ATOM 1867 O O . ASP A 1 226 ? -44.304 58.372 19.428 1.00 81.75 226 ASP A O 1
ATOM 1871 N N . LEU A 1 227 ? -45.179 56.348 19.048 1.00 83.12 227 LEU A N 1
ATOM 1872 C CA . LEU A 1 227 ? -45.355 56.013 20.467 1.00 83.12 227 LEU A CA 1
ATOM 1873 C C . LEU A 1 227 ? -44.031 56.002 21.255 1.00 83.12 227 LEU A C 1
ATOM 1875 O O . LEU A 1 227 ? -44.016 56.377 22.427 1.00 83.12 227 LEU A O 1
ATOM 1879 N N . LYS A 1 228 ? -42.921 55.563 20.643 1.00 79.12 228 LYS A N 1
ATOM 1880 C CA . LYS A 1 228 ? -41.595 55.551 21.289 1.00 79.12 228 LYS A CA 1
ATOM 1881 C C . LYS A 1 228 ? -40.998 56.954 21.418 1.00 79.12 228 LYS A C 1
ATOM 1883 O O . LYS A 1 228 ? -40.184 57.171 22.312 1.00 79.12 228 LYS A O 1
ATOM 1888 N N . GLU A 1 229 ? -41.378 57.870 20.531 1.00 84.38 229 GLU A N 1
ATOM 1889 C CA . GLU A 1 229 ? -40.858 59.241 20.473 1.00 84.38 229 GLU A CA 1
ATOM 1890 C C . GLU A 1 229 ? -41.681 60.247 21.303 1.00 84.38 229 GLU A C 1
ATOM 1892 O O . GLU A 1 229 ? -41.251 61.384 21.484 1.00 84.38 229 GLU A O 1
ATOM 1897 N N . CYS A 1 230 ? -42.834 59.850 21.855 1.00 83.81 230 CYS A N 1
ATOM 1898 C CA . CYS A 1 230 ? -43.683 60.731 22.663 1.00 83.81 230 CYS A CA 1
ATOM 1899 C C . CYS A 1 230 ? -43.001 61.209 23.954 1.00 83.81 230 CYS A C 1
ATOM 1901 O O . CYS A 1 230 ? -42.607 60.410 24.805 1.00 83.81 230 CYS A O 1
ATOM 1903 N N . GLU A 1 231 ? -42.948 62.528 24.150 1.00 83.94 231 GLU A N 1
ATOM 1904 C CA . GLU A 1 231 ? -42.365 63.141 25.351 1.00 83.94 231 GLU A CA 1
ATOM 1905 C C . GLU A 1 231 ? -43.375 63.281 26.501 1.00 83.94 231 GLU A C 1
ATOM 1907 O O . GLU A 1 231 ? -42.982 63.344 27.671 1.00 83.94 231 GLU A O 1
ATOM 1912 N N . THR A 1 232 ? -44.678 63.316 26.196 1.00 87.31 232 THR A N 1
ATOM 1913 C CA . THR A 1 232 ? -45.734 63.495 27.198 1.00 87.31 232 THR A CA 1
ATOM 1914 C C . THR A 1 232 ? -46.572 62.233 27.398 1.00 87.31 232 THR A C 1
ATOM 1916 O O . THR A 1 232 ? -46.846 61.457 26.484 1.00 87.31 232 THR A O 1
ATOM 1919 N N . VAL A 1 233 ? -47.001 62.021 28.644 1.00 82.31 233 VAL A N 1
ATOM 1920 C CA . VAL A 1 233 ? -47.754 60.822 29.042 1.00 82.31 233 VAL A CA 1
ATOM 1921 C C . VAL A 1 233 ? -49.160 60.808 28.432 1.00 82.31 233 VAL A C 1
ATOM 1923 O O . VAL A 1 233 ? -49.679 59.743 28.113 1.00 82.31 233 VAL A O 1
ATOM 1926 N N . GLU A 1 234 ? -49.776 61.978 28.253 1.00 86.50 234 GLU A N 1
ATOM 1927 C CA . GLU A 1 234 ? -51.124 62.105 27.685 1.00 86.50 234 GLU A CA 1
ATOM 1928 C C . GLU A 1 234 ? -51.153 61.708 26.201 1.00 86.50 234 GLU A C 1
ATOM 1930 O O . GLU A 1 234 ? -52.034 60.953 25.788 1.00 86.50 234 GLU A O 1
ATOM 1935 N N . GLU A 1 235 ? -50.153 62.129 25.422 1.00 88.12 235 GLU A N 1
ATOM 1936 C CA . GLU A 1 235 ? -49.998 61.751 24.009 1.00 88.12 235 GLU A CA 1
ATOM 1937 C C . GLU A 1 235 ? -49.713 60.254 23.852 1.00 88.12 235 GLU A C 1
ATOM 1939 O O . GLU A 1 235 ? -50.302 59.594 22.994 1.00 88.12 235 GLU A O 1
ATOM 1944 N N . MET A 1 236 ? -48.891 59.690 24.743 1.00 87.56 236 MET A N 1
ATOM 1945 C CA . MET A 1 236 ? -48.609 58.256 24.765 1.00 87.56 236 MET A CA 1
ATOM 1946 C C . MET A 1 236 ? -49.889 57.426 24.965 1.00 87.56 236 MET A C 1
ATOM 1948 O O . MET A 1 236 ? -50.090 56.431 24.269 1.00 87.56 236 MET A O 1
ATOM 1952 N N . TYR A 1 237 ? -50.773 57.820 25.892 1.00 87.31 237 TYR A N 1
ATOM 1953 C CA . TYR A 1 237 ? -52.038 57.106 26.105 1.00 87.31 237 TYR A CA 1
ATOM 1954 C C . TYR A 1 237 ? -53.006 57.263 24.927 1.00 87.31 237 TYR A C 1
ATOM 1956 O O . TYR A 1 237 ? -53.655 56.287 24.558 1.00 87.31 237 TYR A O 1
ATOM 1964 N N . ALA A 1 238 ? -53.067 58.441 24.298 1.00 86.50 238 ALA A N 1
ATOM 1965 C CA . ALA A 1 238 ? -53.914 58.661 23.126 1.00 86.50 238 ALA A CA 1
ATOM 1966 C C . ALA A 1 23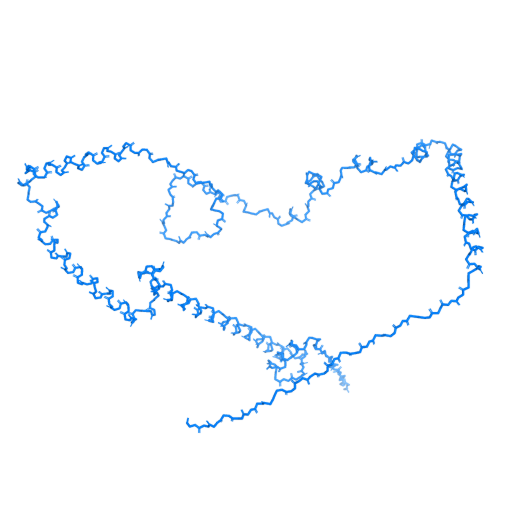8 ? -53.497 57.779 21.931 1.00 86.50 238 ALA A C 1
ATOM 1968 O O . ALA A 1 238 ? -54.346 57.126 21.322 1.00 86.50 238 ALA A O 1
ATOM 1969 N N . LEU A 1 239 ? -52.194 57.694 21.642 1.00 85.50 239 LEU A N 1
ATOM 1970 C CA . LEU A 1 239 ? -51.665 56.825 20.584 1.00 85.50 239 LEU A CA 1
ATOM 1971 C C . LEU A 1 239 ? -51.817 55.337 20.923 1.00 85.50 239 LEU A C 1
ATOM 1973 O O . LEU A 1 239 ? -52.134 54.530 20.050 1.00 85.50 239 LEU A O 1
ATOM 1977 N N . ALA A 1 240 ? -51.646 54.955 22.192 1.00 84.56 240 ALA A N 1
ATOM 1978 C CA . ALA A 1 240 ? -51.878 53.579 22.626 1.00 84.56 240 ALA A CA 1
ATOM 1979 C C . ALA A 1 240 ? -53.346 53.154 22.438 1.00 84.56 240 ALA A C 1
ATOM 1981 O O . ALA A 1 240 ? -53.607 52.036 21.984 1.00 84.56 240 ALA A O 1
ATOM 1982 N N . ASP A 1 241 ? -54.299 54.043 22.732 1.00 83.81 241 ASP A N 1
ATOM 1983 C CA . ASP A 1 241 ? -55.725 53.789 22.517 1.00 83.81 241 ASP A CA 1
ATOM 1984 C C . ASP A 1 241 ? -56.075 53.668 21.030 1.00 83.81 241 ASP A C 1
ATOM 1986 O O . ASP A 1 241 ? -56.899 52.827 20.667 1.00 83.81 241 ASP A O 1
ATOM 1990 N N . GLU A 1 242 ? -55.423 54.435 20.155 1.00 84.81 242 GLU A N 1
ATOM 1991 C CA . GLU A 1 242 ? -55.590 54.317 18.704 1.00 84.81 242 GLU A CA 1
ATOM 1992 C C . GLU A 1 242 ? -55.077 52.964 18.181 1.00 84.81 242 GLU A C 1
ATOM 1994 O O . GLU A 1 242 ? -55.807 52.244 17.491 1.00 84.81 242 GLU A O 1
ATOM 1999 N N . ILE A 1 243 ? -53.873 52.553 18.594 1.00 82.12 243 ILE A N 1
ATOM 2000 C CA . ILE A 1 243 ? -53.278 51.256 18.228 1.00 82.12 243 ILE A CA 1
ATOM 2001 C C . ILE A 1 243 ? -54.165 50.093 18.705 1.00 82.12 243 ILE A C 1
ATOM 2003 O O . ILE A 1 243 ? -54.457 49.158 17.952 1.00 82.12 243 ILE A O 1
ATOM 2007 N N . ILE A 1 244 ? -54.633 50.142 19.955 1.00 80.25 244 ILE A N 1
ATOM 2008 C CA . ILE A 1 244 ? -55.484 49.094 20.536 1.00 80.25 244 ILE A CA 1
ATOM 2009 C C . ILE A 1 244 ? -56.898 49.130 19.936 1.00 80.25 244 ILE A C 1
ATOM 2011 O O . ILE A 1 244 ? -57.515 48.078 19.742 1.00 80.25 244 ILE A O 1
ATOM 2015 N N . GLY A 1 245 ? -57.419 50.315 19.616 1.00 73.31 245 GLY A N 1
ATOM 2016 C CA . GLY A 1 245 ? -58.723 50.507 18.984 1.00 73.31 245 GLY A CA 1
ATOM 2017 C C . GLY A 1 245 ? -58.821 49.798 17.635 1.00 73.31 245 GLY A C 1
ATOM 2018 O O . GLY A 1 245 ? -59.796 49.085 17.388 1.00 73.31 245 GLY A O 1
ATOM 2019 N N . VAL A 1 246 ? -57.776 49.885 16.806 1.00 63.97 246 VAL A N 1
ATOM 2020 C CA . VAL A 1 246 ? -57.694 49.141 15.537 1.00 63.97 246 VAL A CA 1
ATOM 2021 C C . VAL A 1 246 ? -57.755 47.627 15.776 1.00 63.97 246 VAL A C 1
ATOM 2023 O O . VAL A 1 246 ? -58.499 46.929 15.083 1.00 63.97 246 VAL A O 1
ATOM 2026 N N . LEU A 1 247 ? -57.061 47.107 16.795 1.00 59.38 247 LEU A N 1
ATOM 2027 C CA . LEU A 1 247 ? -57.062 45.673 17.112 1.00 59.38 247 LEU A CA 1
ATOM 2028 C C . LEU A 1 247 ? -58.438 45.161 17.555 1.00 59.38 247 LEU A C 1
ATOM 2030 O O . LEU A 1 247 ? -58.847 44.093 17.096 1.00 59.38 247 LEU A O 1
ATOM 2034 N N . LYS A 1 248 ? -59.184 45.931 18.362 1.00 63.94 248 LYS A N 1
ATOM 2035 C CA . LYS A 1 248 ? -60.541 45.554 18.805 1.00 63.94 248 LYS A CA 1
ATOM 2036 C C . LYS A 1 248 ? -61.487 45.317 17.622 1.00 63.94 248 LYS A C 1
ATOM 2038 O O . LYS A 1 248 ? -62.154 44.283 17.582 1.00 63.94 248 LYS A O 1
ATOM 2043 N N . THR A 1 249 ? -61.441 46.181 16.604 1.00 60.34 249 THR A N 1
ATOM 2044 C CA . THR A 1 249 ? -62.280 46.047 15.393 1.00 60.34 249 THR A CA 1
ATOM 2045 C C . THR A 1 249 ? -61.932 44.835 14.515 1.00 60.34 249 THR A C 1
ATOM 2047 O O . THR A 1 249 ? -62.750 44.393 13.705 1.00 60.34 249 THR A O 1
ATOM 2050 N N . ILE A 1 250 ? -60.717 44.287 14.638 1.00 60.19 250 ILE A N 1
ATOM 2051 C CA . ILE A 1 250 ? -60.281 43.080 13.918 1.00 60.19 250 ILE A CA 1
ATOM 2052 C C . ILE A 1 250 ? -60.719 41.818 14.673 1.00 60.19 250 ILE A C 1
ATOM 2054 O O . ILE A 1 250 ? -61.104 40.835 14.038 1.00 60.19 250 ILE A O 1
ATOM 2058 N N . THR A 1 251 ? -60.681 41.834 16.009 1.00 58.28 251 THR A N 1
ATOM 2059 C CA . THR A 1 251 ? -61.191 40.733 16.843 1.00 58.28 251 THR A CA 1
ATOM 2060 C C . THR A 1 251 ? -62.700 40.560 16.714 1.00 58.28 251 THR A C 1
ATOM 2062 O O . THR A 1 251 ? -63.138 39.443 16.461 1.00 58.28 251 THR A O 1
ATOM 2065 N N . GLU A 1 252 ? -63.479 41.645 16.755 1.00 62.78 252 GLU A N 1
ATOM 2066 C CA . GLU A 1 252 ? -64.945 41.585 16.604 1.00 62.78 252 GLU A CA 1
ATOM 2067 C C . GLU A 1 252 ? -65.347 40.990 15.240 1.00 62.78 252 GLU A C 1
ATOM 2069 O O . GLU A 1 252 ? -66.176 40.086 15.162 1.00 62.78 252 GLU A O 1
ATOM 2074 N N . ARG A 1 253 ? -64.653 41.375 14.157 1.00 58.06 253 ARG A N 1
ATOM 2075 C CA . ARG A 1 253 ? -64.874 40.806 12.812 1.00 58.06 253 ARG A CA 1
ATOM 2076 C C . ARG A 1 253 ? -64.497 39.325 12.684 1.00 58.06 253 ARG A C 1
ATOM 2078 O O . ARG A 1 253 ? -65.005 38.639 11.799 1.00 58.06 253 ARG A O 1
ATOM 2085 N N . LYS A 1 254 ? -63.564 38.831 13.506 1.00 57.50 254 LYS A N 1
ATOM 2086 C CA . LYS A 1 254 ? -63.151 37.417 13.515 1.00 57.50 254 LYS A CA 1
ATOM 2087 C C . LYS A 1 254 ? -64.155 36.540 14.252 1.00 57.50 254 LYS A C 1
ATOM 2089 O O . LYS A 1 254 ? -64.399 35.425 13.797 1.00 57.50 254 LYS A O 1
ATOM 2094 N N . GLU A 1 255 ? -64.731 37.042 15.339 1.00 59.31 255 GLU A N 1
ATOM 2095 C CA . GLU A 1 255 ? -65.724 36.320 16.137 1.00 59.31 255 GLU A CA 1
ATOM 2096 C C . GLU A 1 255 ? -67.016 36.090 15.330 1.00 59.31 255 GLU A C 1
ATOM 2098 O O . GLU A 1 255 ? -67.480 34.950 15.238 1.00 59.31 255 GLU A O 1
ATOM 2103 N N . GLU A 1 256 ? -67.486 37.102 14.589 1.00 59.06 256 GLU A N 1
ATOM 2104 C CA . GLU A 1 256 ? -68.629 36.983 13.664 1.00 59.06 256 GLU A CA 1
ATOM 2105 C C . GLU A 1 256 ? -68.393 35.949 12.542 1.00 59.06 256 GLU A C 1
ATOM 2107 O O . GLU A 1 256 ? -69.295 35.201 12.157 1.00 59.06 256 GLU A O 1
ATOM 2112 N N . PHE A 1 257 ? -67.161 35.854 12.026 1.00 58.25 257 PHE A N 1
ATOM 2113 C CA . PHE A 1 257 ? -66.813 34.915 10.955 1.00 58.25 257 PHE A CA 1
ATOM 2114 C C . PHE A 1 257 ? -66.766 33.458 11.448 1.00 58.25 257 PHE A C 1
ATOM 2116 O O . PHE A 1 257 ? -67.190 32.540 10.743 1.00 58.25 257 PHE A O 1
ATOM 2123 N N . THR A 1 258 ? -66.296 33.236 12.680 1.00 60.00 258 THR A N 1
ATOM 2124 C CA . THR A 1 258 ? -66.281 31.910 13.317 1.00 60.00 258 THR A CA 1
ATOM 2125 C C . THR A 1 258 ? -67.669 31.408 13.703 1.00 60.00 258 THR A C 1
ATOM 2127 O O . THR A 1 258 ? -67.934 30.211 13.585 1.00 60.00 258 THR A O 1
ATOM 2130 N N . GLU A 1 259 ? -68.578 32.298 14.105 1.00 64.69 259 GLU A N 1
ATOM 2131 C CA . GLU A 1 259 ? -69.936 31.918 14.501 1.00 64.69 259 GLU A CA 1
ATOM 2132 C C . GLU A 1 259 ? -70.775 31.484 13.286 1.00 64.69 259 GLU A C 1
ATOM 2134 O O . GLU A 1 259 ? -71.468 30.463 13.334 1.00 64.69 259 GLU A O 1
ATOM 2139 N N . MET A 1 260 ? -70.604 32.155 12.139 1.00 61.25 260 MET A N 1
ATOM 2140 C CA . MET A 1 260 ? -71.212 31.721 10.875 1.00 61.25 260 MET A CA 1
ATOM 2141 C C . MET A 1 260 ? -70.659 30.375 10.373 1.00 61.25 260 MET A C 1
ATOM 2143 O O . MET A 1 260 ? -71.407 29.565 9.828 1.00 61.25 260 MET A O 1
ATOM 2147 N N . GLN A 1 261 ? -69.373 30.087 10.596 1.00 64.50 261 GLN A N 1
ATOM 2148 C CA . GLN A 1 261 ? -68.745 28.837 10.149 1.00 64.50 261 GLN A CA 1
ATOM 2149 C C . GLN A 1 261 ? -69.111 27.620 11.028 1.00 64.50 261 GLN A C 1
ATOM 2151 O O . GLN A 1 261 ? -69.109 26.478 10.553 1.00 64.50 261 GLN A O 1
ATOM 2156 N N . LEU A 1 262 ? -69.479 27.851 12.293 1.00 67.00 262 LEU A N 1
ATOM 2157 C CA . LEU A 1 262 ? -69.965 26.818 13.218 1.00 67.00 262 LEU A CA 1
ATOM 2158 C C . LEU A 1 262 ? -71.431 26.424 12.962 1.00 67.00 262 LEU A C 1
ATOM 2160 O O . LEU A 1 262 ? -71.789 25.257 13.125 1.00 67.00 262 LEU A O 1
ATOM 2164 N N . LEU A 1 263 ? -72.272 27.357 12.506 1.00 64.75 263 LEU A N 1
ATOM 2165 C CA . LEU A 1 263 ? -73.663 27.065 12.127 1.00 64.75 263 LEU A CA 1
ATOM 2166 C C . LEU A 1 263 ? -73.758 26.216 10.846 1.00 64.75 263 LEU A C 1
ATOM 2168 O O . LEU A 1 263 ? -74.621 25.343 10.748 1.00 64.75 263 LEU A O 1
ATOM 2172 N N . GLU A 1 264 ? -72.829 26.399 9.905 1.00 64.56 264 GLU A N 1
ATOM 2173 C CA . GLU A 1 264 ? -72.740 25.618 8.659 1.00 64.56 264 GLU A CA 1
ATOM 2174 C C . GLU A 1 264 ? -72.321 24.152 8.911 1.00 64.56 264 GLU A C 1
ATOM 2176 O O . GLU A 1 264 ? -72.740 23.230 8.209 1.00 64.56 264 GLU A O 1
ATOM 2181 N N . SER A 1 265 ? -71.516 23.905 9.950 1.00 59.09 265 SER A N 1
ATOM 2182 C CA . SER A 1 265 ? -70.939 22.584 10.245 1.00 59.09 265 SER A CA 1
ATOM 2183 C C . SER A 1 265 ? -71.837 21.668 11.093 1.00 59.09 265 SER A C 1
ATOM 2185 O O . SER A 1 265 ? -71.583 20.465 11.167 1.00 59.09 265 SER A O 1
ATOM 2187 N N . LEU A 1 266 ? -72.935 22.180 11.662 1.00 54.91 266 LEU A N 1
ATOM 2188 C CA . LEU A 1 266 ? -73.944 21.375 12.372 1.00 54.91 266 LEU A CA 1
ATOM 2189 C C . LEU A 1 266 ? -75.004 20.740 11.449 1.00 54.91 266 LEU A C 1
ATOM 2191 O O . LEU A 1 266 ? -75.784 19.912 11.915 1.00 54.91 266 LEU A O 1
ATOM 2195 N N . ASN A 1 267 ? -75.016 21.075 10.152 1.00 61.06 267 ASN A N 1
ATOM 2196 C CA . ASN A 1 267 ? -76.062 20.663 9.204 1.00 61.06 267 ASN A CA 1
ATOM 2197 C C . ASN A 1 267 ? -75.634 19.619 8.149 1.00 61.06 267 ASN A C 1
ATOM 2199 O O . ASN A 1 267 ? -76.314 19.462 7.136 1.00 61.06 267 ASN A O 1
ATOM 2203 N N . GLN A 1 268 ? -74.554 18.855 8.368 1.00 52.00 268 GLN A N 1
ATOM 2204 C CA . GLN A 1 268 ? -74.125 17.804 7.425 1.00 52.00 268 GLN A CA 1
ATOM 2205 C C . GLN A 1 268 ? -74.321 16.368 7.976 1.00 52.00 268 GLN A C 1
ATOM 2207 O O . GLN A 1 268 ? -73.940 16.096 9.119 1.00 52.00 268 GLN A O 1
ATOM 2212 N N . PRO A 1 269 ? -74.903 15.424 7.196 1.00 46.75 269 PRO A N 1
ATOM 2213 C CA . PRO A 1 269 ? -75.147 14.046 7.633 1.00 46.75 269 PRO A CA 1
ATOM 2214 C C . PRO A 1 269 ? -73.879 13.172 7.601 1.00 46.75 269 PRO A C 1
ATOM 2216 O O . PRO A 1 269 ? -73.004 13.350 6.759 1.00 46.75 269 PRO A O 1
ATOM 2219 N N . ARG A 1 270 ? -73.787 12.205 8.529 1.00 49.91 270 ARG A N 1
ATOM 2220 C CA . ARG A 1 270 ? -72.625 11.314 8.729 1.00 49.91 270 ARG A CA 1
ATOM 2221 C C . ARG A 1 270 ? -72.754 9.983 7.967 1.00 49.91 270 ARG A C 1
ATOM 2223 O O . ARG A 1 270 ? -73.666 9.221 8.266 1.00 49.91 270 ARG A O 1
ATOM 2230 N N . GLU A 1 271 ? -71.759 9.636 7.146 1.00 39.25 271 GLU A N 1
ATOM 2231 C CA . GLU A 1 271 ? -71.418 8.262 6.701 1.00 39.25 271 GLU A CA 1
ATOM 2232 C C . GLU A 1 271 ? -69.873 8.156 6.669 1.00 39.25 271 GLU A C 1
ATOM 2234 O O . GLU A 1 271 ? -69.229 9.017 6.085 1.00 39.25 271 GLU A O 1
ATOM 2239 N N . SER A 1 272 ? -69.189 7.363 7.508 1.00 41.50 272 SER A N 1
ATOM 2240 C CA . SER A 1 272 ? -68.923 5.902 7.554 1.00 41.50 272 SER A CA 1
ATOM 2241 C C . SER A 1 272 ? -67.486 5.530 7.078 1.00 41.50 272 SER A C 1
ATOM 2243 O O . SER A 1 272 ? -66.902 6.224 6.255 1.00 41.50 272 SER A O 1
ATOM 2245 N N . CYS A 1 273 ? -66.883 4.518 7.724 1.00 40.22 273 CYS A N 1
ATOM 2246 C CA . CYS A 1 273 ? -65.439 4.212 7.899 1.00 40.22 273 CYS A CA 1
ATOM 2247 C C . CYS A 1 273 ? -64.594 3.803 6.650 1.00 40.22 273 CYS A C 1
ATOM 2249 O O . CYS A 1 273 ? -65.167 3.408 5.638 1.00 40.22 273 CYS A O 1
ATOM 2251 N N . PRO A 1 274 ? -63.233 3.800 6.731 1.00 48.88 274 PRO A N 1
ATOM 2252 C CA . PRO A 1 274 ? -62.320 3.426 5.631 1.00 48.88 274 PRO A CA 1
ATOM 2253 C C . PRO A 1 274 ? -61.917 1.921 5.596 1.00 48.88 274 PRO A C 1
ATOM 2255 O O . PRO A 1 274 ? -62.107 1.227 6.596 1.00 48.88 274 PRO A O 1
ATOM 2258 N N . PRO A 1 275 ? -61.357 1.402 4.471 1.00 50.12 275 PRO A N 1
ATOM 2259 C CA . PRO A 1 275 ? -61.213 -0.040 4.205 1.00 50.12 275 PRO A CA 1
ATOM 2260 C C . PRO A 1 275 ? -59.882 -0.684 4.665 1.00 50.12 275 PRO A C 1
ATOM 2262 O O . PRO A 1 275 ? -58.853 -0.019 4.779 1.00 50.12 275 PRO A O 1
ATOM 2265 N N . GLU A 1 276 ? -59.921 -2.008 4.882 1.00 43.91 276 GLU A N 1
ATOM 2266 C CA . GLU A 1 276 ? -58.822 -2.902 5.308 1.00 43.91 276 GLU A CA 1
ATOM 2267 C C . GLU A 1 276 ? -57.782 -3.216 4.202 1.00 43.91 276 GLU A C 1
ATOM 2269 O O . GLU A 1 276 ? -58.113 -3.323 3.021 1.00 43.91 276 GLU A O 1
ATOM 2274 N N . VAL A 1 277 ? -56.518 -3.432 4.605 1.00 58.41 277 VAL A N 1
ATOM 2275 C CA . VAL A 1 277 ? -55.357 -3.783 3.750 1.00 58.41 277 VAL A CA 1
ATOM 2276 C C . VAL A 1 277 ? -55.010 -5.284 3.886 1.00 58.41 277 VAL A C 1
ATOM 2278 O O . VAL A 1 277 ? -54.986 -5.777 5.015 1.00 58.41 277 VAL A O 1
ATOM 2281 N N . PRO A 1 278 ? -54.696 -6.026 2.798 1.00 53.97 278 PRO A N 1
ATOM 2282 C CA . PRO A 1 278 ? -54.392 -7.464 2.859 1.00 53.97 278 PRO A CA 1
ATOM 2283 C C . PRO A 1 278 ? -52.889 -7.796 3.066 1.00 53.97 278 PRO A C 1
ATOM 2285 O O . PRO A 1 278 ? -52.035 -6.976 2.724 1.00 53.97 278 PRO A O 1
ATOM 2288 N N . PRO A 1 279 ? -52.537 -9.002 3.577 1.00 57.72 279 PRO A N 1
ATOM 2289 C CA . PRO A 1 279 ? -51.153 -9.402 3.877 1.00 57.72 279 PRO A CA 1
ATOM 2290 C C . PRO A 1 279 ? -50.412 -10.143 2.737 1.00 57.72 279 PRO A C 1
ATOM 2292 O O . PRO A 1 279 ? -51.016 -10.826 1.910 1.00 57.72 279 PRO A O 1
ATOM 2295 N N . GLU A 1 280 ? -49.074 -10.034 2.743 1.00 49.25 280 GLU A N 1
ATOM 2296 C CA . GLU A 1 280 ? -48.117 -10.597 1.768 1.00 49.25 280 GLU A CA 1
ATOM 2297 C C . GLU A 1 280 ? -47.893 -12.130 1.863 1.00 49.25 280 GLU A C 1
ATOM 2299 O O . GLU A 1 280 ? -48.040 -12.715 2.940 1.00 49.25 280 GLU A O 1
ATOM 2304 N N . PRO A 1 281 ? -47.472 -12.807 0.766 1.00 55.22 281 PRO A N 1
ATOM 2305 C CA . PRO A 1 281 ? -47.318 -14.260 0.731 1.00 55.22 281 PRO A CA 1
ATOM 2306 C C . PRO A 1 281 ? -45.926 -14.782 1.143 1.00 55.22 281 PRO A C 1
ATOM 2308 O O . PRO A 1 281 ? -44.869 -14.244 0.820 1.00 55.22 281 PRO A O 1
ATOM 2311 N N . SER A 1 282 ? -45.964 -15.935 1.808 1.00 47.59 282 SER A N 1
ATOM 2312 C CA . SER A 1 282 ? -44.872 -16.674 2.443 1.00 47.59 282 SER A CA 1
ATOM 2313 C C . SER A 1 282 ? -43.961 -17.488 1.501 1.00 47.59 282 SER A C 1
ATOM 2315 O O . SER A 1 282 ? -44.432 -18.308 0.717 1.00 47.59 282 SER A O 1
ATOM 2317 N N . GLY A 1 283 ? -42.645 -17.338 1.704 1.00 42.72 283 GLY A N 1
ATOM 2318 C CA . GLY A 1 283 ? -41.577 -18.359 1.736 1.00 42.72 283 GLY A CA 1
ATOM 2319 C C . GLY A 1 283 ? -41.602 -19.579 0.796 1.00 42.72 283 GLY A C 1
ATOM 2320 O O . GLY A 1 283 ? -42.285 -20.568 1.054 1.00 42.72 283 GLY A O 1
ATOM 2321 N N . ARG A 1 284 ? -40.682 -19.607 -0.183 1.00 47.97 284 ARG A N 1
ATOM 2322 C CA . ARG A 1 284 ? -40.311 -20.812 -0.954 1.00 47.97 284 ARG A CA 1
ATOM 2323 C C . ARG A 1 284 ? -39.006 -21.416 -0.413 1.00 47.97 284 ARG A C 1
ATOM 2325 O O . ARG A 1 284 ? -37.928 -20.857 -0.588 1.00 47.97 284 ARG A O 1
ATOM 2332 N N . ARG A 1 285 ? -39.108 -22.572 0.249 1.00 46.22 285 ARG A N 1
ATOM 2333 C CA . ARG A 1 285 ? -37.984 -23.390 0.748 1.00 46.22 285 ARG A CA 1
ATOM 2334 C C . ARG A 1 285 ? -37.317 -24.114 -0.433 1.00 46.22 285 ARG A C 1
ATOM 2336 O O . ARG A 1 285 ? -37.956 -24.945 -1.070 1.00 46.22 285 ARG A O 1
ATOM 2343 N N . MET A 1 286 ? -36.050 -23.820 -0.722 1.00 47.09 286 MET A N 1
ATOM 2344 C CA . MET A 1 286 ? -35.238 -24.570 -1.693 1.00 47.09 286 MET A CA 1
ATOM 2345 C C . MET A 1 286 ? -34.612 -25.795 -1.011 1.00 47.09 286 MET A C 1
ATOM 2347 O O . MET A 1 286 ? -33.933 -25.667 0.006 1.00 47.09 286 MET A O 1
ATOM 2351 N N . SER A 1 287 ? -34.858 -26.989 -1.557 1.00 46.88 287 SER A N 1
ATOM 2352 C CA . SER A 1 287 ? -34.259 -28.250 -1.109 1.00 46.88 287 SER A CA 1
ATOM 2353 C C . SER A 1 287 ? -32.853 -28.414 -1.692 1.00 46.88 287 SER A C 1
ATOM 2355 O O . SER A 1 287 ? -32.704 -28.499 -2.912 1.00 46.88 287 SER A O 1
ATOM 2357 N N . VAL A 1 288 ? -31.833 -28.516 -0.843 1.00 56.62 288 VAL A N 1
ATOM 2358 C CA . VAL A 1 288 ? -30.460 -28.848 -1.254 1.00 56.62 288 VAL A CA 1
ATOM 2359 C C . VAL A 1 288 ? -30.288 -30.369 -1.185 1.00 56.62 288 VAL A C 1
ATOM 2361 O O . VAL A 1 288 ? -30.534 -30.969 -0.140 1.00 56.62 288 VAL A O 1
ATOM 2364 N N . ARG A 1 289 ? -29.898 -31.006 -2.297 1.00 48.72 289 ARG A N 1
ATOM 2365 C CA . ARG A 1 289 ? -29.475 -32.419 -2.327 1.00 48.72 289 ARG A CA 1
ATOM 2366 C C . ARG A 1 289 ? -27.968 -32.514 -2.032 1.00 48.72 289 ARG A C 1
ATOM 2368 O O . ARG A 1 289 ? -27.238 -31.628 -2.472 1.00 48.72 289 ARG A O 1
ATOM 2375 N N . PRO A 1 290 ? -27.484 -33.561 -1.341 1.00 59.12 290 PRO A N 1
ATOM 2376 C CA . PRO A 1 290 ? -26.059 -33.731 -1.078 1.00 59.12 290 PRO A CA 1
ATOM 2377 C C . PRO A 1 290 ? -25.300 -34.288 -2.294 1.00 59.12 290 PRO A C 1
ATOM 2379 O O . PRO A 1 290 ? -25.825 -35.103 -3.054 1.00 59.12 290 PRO A O 1
ATOM 2382 N N . ILE A 1 291 ? -24.056 -33.829 -2.450 1.00 56.72 291 ILE A N 1
ATOM 2383 C CA . ILE A 1 291 ? -23.074 -34.248 -3.463 1.00 56.72 291 ILE A CA 1
ATOM 2384 C C . ILE A 1 291 ? -22.358 -35.520 -2.964 1.00 56.72 291 ILE A C 1
ATOM 2386 O O . ILE A 1 291 ? -21.987 -35.558 -1.789 1.00 56.72 291 ILE A O 1
ATOM 2390 N N . PRO A 1 292 ? -22.133 -36.547 -3.804 1.00 58.69 292 PRO A N 1
ATOM 2391 C CA . PRO A 1 292 ? -21.326 -37.703 -3.433 1.00 58.69 292 PRO A CA 1
ATOM 2392 C C . PRO A 1 292 ? -19.828 -37.403 -3.584 1.00 58.69 292 PRO A C 1
ATOM 2394 O O . PRO A 1 292 ? -19.385 -36.844 -4.584 1.00 58.69 292 PRO A O 1
ATOM 2397 N N . THR A 1 293 ? -19.058 -37.796 -2.575 1.00 54.34 293 THR A N 1
ATOM 2398 C CA . THR A 1 293 ? -17.592 -37.797 -2.553 1.00 54.34 293 THR A CA 1
ATOM 2399 C C . THR A 1 293 ? -17.014 -38.864 -3.481 1.00 54.34 293 THR A C 1
ATOM 2401 O O . THR A 1 293 ? -17.397 -40.031 -3.369 1.00 54.34 293 THR A O 1
ATOM 2404 N N . LEU A 1 294 ? -16.043 -38.465 -4.303 1.00 50.12 294 LEU A N 1
ATOM 2405 C CA . LEU A 1 294 ? -14.943 -39.288 -4.809 1.00 50.12 294 LEU A CA 1
ATOM 2406 C C . LEU A 1 294 ? -13.653 -38.478 -4.682 1.00 50.12 294 LEU A C 1
ATOM 2408 O O . LEU A 1 294 ? -13.709 -37.267 -4.998 1.00 50.12 294 LEU A O 1
#

Organism: Popillia japonica (NCBI:txid7064)

pLDDT: mean 70.91, std 16.71, range [32.72, 97.56]